Protein AF-B0VVE7-F1 (afdb_monomer)

Foldseek 3Di:
DPPPVVVVVVVVVVVVVVVVVVVVVVVVVVVVVVVVVVCVVVVVVVVVVVVVVVVVVCVVVVVVVVVVVVVVVVVVVVVVVVVVVVVVVVCVVCVVPVVVVVVVVVVVVVVVVVVVVVVVCVVVPPDPVVVVVVVVVCVVQVWDWDFDQDPNDTDTFTFGPDDPDPDPDDRGDDDDDD

Structure (mmCIF, N/CA/C/O backbone):
data_AF-B0VVE7-F1
#
_entry.id   AF-B0VVE7-F1
#
loop_
_atom_site.group_PDB
_atom_site.id
_atom_site.type_symbol
_atom_site.label_atom_id
_atom_site.label_alt_id
_atom_site.label_comp_id
_atom_site.label_asym_id
_atom_site.label_entity_id
_atom_site.label_seq_id
_atom_site.pdbx_PDB_ins_code
_atom_site.Cartn_x
_atom_site.Cartn_y
_atom_site.Cartn_z
_atom_site.occupancy
_atom_site.B_iso_or_equiv
_atom_site.auth_seq_id
_atom_site.auth_comp_id
_atom_site.auth_asym_id
_atom_site.auth_atom_id
_atom_site.pdbx_PDB_model_num
ATOM 1 N N . MET A 1 1 ? 45.607 19.262 -103.781 1.00 48.91 1 MET A N 1
ATOM 2 C CA . MET A 1 1 ? 45.451 18.157 -102.808 1.00 48.91 1 MET A CA 1
ATOM 3 C C . MET A 1 1 ? 45.781 18.654 -101.395 1.00 48.91 1 MET A C 1
ATOM 5 O O . MET A 1 1 ? 46.751 18.202 -100.817 1.00 48.91 1 MET A O 1
ATOM 9 N N . SER A 1 2 ? 45.016 19.613 -100.852 1.00 56.16 2 SER A N 1
ATOM 10 C CA . SER A 1 2 ? 45.284 20.208 -99.519 1.00 56.16 2 SER A CA 1
ATOM 11 C C . SER A 1 2 ? 44.072 20.191 -98.578 1.00 56.16 2 SER A C 1
ATOM 13 O O . SER A 1 2 ? 44.196 20.585 -97.430 1.00 56.16 2 SER A O 1
ATOM 15 N N . ASN A 1 3 ? 42.904 19.755 -99.060 1.00 56.88 3 ASN A N 1
ATOM 16 C CA . ASN A 1 3 ? 41.626 19.885 -98.350 1.00 56.88 3 ASN A CA 1
ATOM 17 C C . ASN A 1 3 ? 41.182 18.583 -97.652 1.00 56.88 3 ASN A C 1
ATOM 19 O O . ASN A 1 3 ? 40.155 18.550 -96.994 1.00 56.88 3 ASN A O 1
ATOM 23 N N . GLN A 1 4 ? 41.924 17.489 -97.853 1.00 58.59 4 GLN A N 1
ATOM 24 C CA . GLN A 1 4 ? 41.571 16.164 -97.334 1.00 58.59 4 GLN A CA 1
ATOM 25 C C . GLN A 1 4 ? 42.260 15.888 -95.988 1.00 58.59 4 GLN A C 1
ATOM 27 O O . GLN A 1 4 ? 41.621 15.366 -95.086 1.00 58.59 4 GLN A O 1
ATOM 32 N N . ASN A 1 5 ? 43.502 16.362 -95.810 1.00 61.88 5 ASN A N 1
ATOM 33 C CA . ASN A 1 5 ? 44.229 16.239 -94.540 1.00 61.88 5 ASN A CA 1
ATOM 34 C C . ASN A 1 5 ? 43.606 17.072 -93.400 1.00 61.88 5 ASN A C 1
ATOM 36 O O . ASN A 1 5 ? 43.562 16.601 -92.274 1.00 61.88 5 ASN A O 1
ATOM 40 N N . ASP A 1 6 ? 43.073 18.268 -93.682 1.00 70.69 6 ASP A N 1
ATOM 41 C CA . ASP A 1 6 ? 42.479 19.147 -92.653 1.00 70.69 6 ASP A CA 1
ATOM 42 C C . ASP A 1 6 ? 41.174 18.571 -92.061 1.00 70.69 6 ASP A C 1
ATOM 44 O O . ASP A 1 6 ? 40.863 18.749 -90.882 1.00 70.69 6 ASP A O 1
ATOM 48 N N . LEU A 1 7 ? 40.425 17.814 -92.873 1.00 71.94 7 LEU A N 1
ATOM 49 C CA . LEU A 1 7 ? 39.200 17.143 -92.440 1.00 71.94 7 LEU A CA 1
ATOM 50 C C . LEU A 1 7 ? 39.499 15.922 -91.555 1.00 71.94 7 LEU A C 1
ATOM 52 O O . LEU A 1 7 ? 38.802 15.703 -90.562 1.00 71.94 7 LEU A O 1
ATOM 56 N N . ASP A 1 8 ? 40.538 15.154 -91.891 1.00 76.19 8 ASP A N 1
ATOM 57 C CA . ASP A 1 8 ? 40.977 14.006 -91.092 1.00 76.19 8 ASP A CA 1
ATOM 58 C C . ASP A 1 8 ? 41.564 14.447 -89.738 1.00 76.19 8 ASP A C 1
ATOM 60 O O . ASP A 1 8 ? 41.277 13.823 -88.712 1.00 76.19 8 ASP A O 1
ATOM 64 N N . ASP A 1 9 ? 42.294 15.566 -89.695 1.00 79.94 9 ASP A N 1
ATOM 65 C CA . ASP A 1 9 ? 42.832 16.129 -88.450 1.00 79.94 9 ASP A CA 1
ATOM 66 C C . ASP A 1 9 ? 41.715 16.630 -87.514 1.00 79.94 9 ASP A C 1
ATOM 68 O O . ASP A 1 9 ? 41.726 16.337 -86.312 1.00 79.94 9 ASP A O 1
ATOM 72 N N . GLN A 1 10 ? 40.688 17.308 -88.047 1.00 78.62 10 GLN A N 1
ATOM 73 C CA . GLN A 1 10 ? 39.508 17.685 -87.254 1.00 78.62 10 GLN A CA 1
ATOM 74 C C . GLN A 1 10 ? 38.743 16.465 -86.732 1.00 78.62 10 GLN A C 1
ATOM 76 O O . GLN A 1 10 ? 38.308 16.456 -85.575 1.00 78.62 10 GLN A O 1
ATOM 81 N N . LEU A 1 11 ? 38.594 15.423 -87.556 1.00 80.06 11 LEU A N 1
ATOM 82 C CA . LEU A 1 11 ? 37.932 14.189 -87.149 1.00 80.06 11 LEU A CA 1
ATOM 83 C C . LEU A 1 11 ? 38.708 13.489 -86.025 1.00 80.06 11 LEU A C 1
ATOM 85 O O . LEU A 1 11 ? 38.090 13.013 -85.073 1.00 80.06 11 LEU A O 1
ATOM 89 N N . TYR A 1 12 ? 40.042 13.473 -86.084 1.00 81.94 12 TYR A N 1
ATOM 90 C CA . TYR A 1 12 ? 40.895 12.865 -85.062 1.00 81.94 12 TYR A CA 1
ATOM 91 C C . TYR A 1 12 ? 40.819 13.603 -83.716 1.00 81.94 12 TYR A C 1
ATOM 93 O O . TYR A 1 12 ? 40.680 12.968 -82.667 1.00 81.94 12 TYR A O 1
ATOM 101 N N . ILE A 1 13 ? 40.832 14.940 -83.732 1.00 81.88 13 ILE A N 1
ATOM 102 C CA . ILE A 1 13 ? 40.682 15.770 -82.524 1.00 81.88 13 ILE A CA 1
ATOM 103 C C . ILE A 1 13 ? 39.290 15.577 -81.899 1.00 81.88 13 ILE A C 1
ATOM 105 O O . ILE A 1 13 ? 39.157 15.439 -80.677 1.00 81.88 13 ILE A O 1
ATOM 109 N N . LEU A 1 14 ? 38.242 15.505 -82.724 1.00 77.94 14 LEU A N 1
ATOM 110 C CA . LEU A 1 14 ? 36.882 15.238 -82.254 1.00 77.94 14 LEU A CA 1
ATOM 111 C C . LEU A 1 14 ? 36.765 13.840 -81.624 1.00 77.94 14 LEU A C 1
ATOM 113 O O . LEU A 1 14 ? 36.144 13.673 -80.577 1.00 77.94 14 LEU A O 1
ATOM 117 N N . LEU A 1 15 ? 37.400 12.828 -82.217 1.00 80.00 15 LEU A N 1
ATOM 118 C CA . LEU A 1 15 ? 37.386 11.463 -81.689 1.00 80.00 15 LEU A CA 1
ATOM 119 C C . LEU A 1 15 ? 38.167 11.345 -80.372 1.00 80.00 15 LEU A C 1
ATOM 121 O O . LEU A 1 15 ? 37.719 10.654 -79.453 1.00 80.00 15 LEU A O 1
ATOM 125 N N . ALA A 1 16 ? 39.298 12.046 -80.259 1.00 80.12 16 ALA A N 1
ATOM 126 C CA . ALA A 1 16 ? 40.096 12.112 -79.038 1.00 80.12 16 ALA A CA 1
ATOM 127 C C . ALA A 1 16 ? 39.324 12.786 -77.895 1.00 80.12 16 ALA A C 1
ATOM 129 O O . ALA A 1 16 ? 39.217 12.210 -76.812 1.00 80.12 16 ALA A O 1
ATOM 130 N N . SER A 1 17 ? 38.700 13.939 -78.156 1.00 75.12 17 SER A N 1
ATOM 131 C CA . SER A 1 17 ? 37.872 14.623 -77.155 1.00 75.12 17 SER A CA 1
ATOM 132 C C . SER A 1 17 ? 36.672 13.772 -76.727 1.00 75.12 17 SER A C 1
ATOM 134 O O . SER A 1 17 ? 36.420 13.628 -75.535 1.00 75.12 17 SER A O 1
ATOM 136 N N . MET A 1 18 ? 35.973 13.105 -77.653 1.00 74.38 18 MET A N 1
ATOM 137 C CA . MET A 1 18 ? 34.875 12.194 -77.295 1.00 74.38 18 MET A CA 1
ATOM 138 C C . MET A 1 18 ? 35.331 11.004 -76.441 1.00 74.38 18 MET A C 1
ATOM 140 O O . MET A 1 18 ? 34.589 10.550 -75.565 1.00 74.38 18 MET A O 1
ATOM 144 N N . LYS A 1 19 ? 36.546 10.494 -76.664 1.00 82.06 19 LYS A N 1
ATOM 145 C CA . LYS A 1 19 ? 37.132 9.442 -75.827 1.00 82.06 19 LYS A CA 1
ATOM 146 C C . LYS A 1 19 ? 37.428 9.953 -74.415 1.00 82.06 19 LYS A C 1
ATOM 148 O O . LYS A 1 19 ? 37.092 9.268 -73.452 1.00 82.06 19 LYS A O 1
ATOM 153 N N . GLU A 1 20 ? 37.973 11.157 -74.302 1.00 77.75 20 GLU A N 1
ATOM 154 C CA . GLU A 1 20 ? 38.254 11.815 -73.024 1.00 77.75 20 GLU A CA 1
ATOM 155 C C . GLU A 1 20 ? 36.963 12.084 -72.231 1.00 77.75 20 GLU A C 1
ATOM 157 O O . GLU A 1 20 ? 36.868 11.731 -71.055 1.00 77.75 20 GLU A O 1
ATOM 162 N N . TYR A 1 21 ? 35.903 12.563 -72.893 1.00 72.25 21 TYR A N 1
ATOM 163 C CA . TYR A 1 21 ? 34.578 12.699 -72.277 1.00 72.25 21 TYR A CA 1
ATOM 164 C C . TYR A 1 21 ? 34.006 11.356 -71.810 1.00 72.25 21 TYR A C 1
ATOM 166 O O . TYR A 1 21 ? 33.409 11.274 -70.737 1.00 72.25 21 TYR A O 1
ATOM 174 N N . ARG A 1 22 ? 34.189 10.278 -72.581 1.00 76.62 22 ARG A N 1
ATOM 175 C CA . ARG A 1 22 ? 33.711 8.942 -72.198 1.00 76.62 22 ARG A CA 1
ATOM 176 C C . ARG A 1 22 ? 34.423 8.410 -70.955 1.00 76.62 22 ARG A C 1
ATOM 178 O O . ARG A 1 22 ? 33.781 7.776 -70.117 1.00 76.62 22 ARG A O 1
ATOM 185 N N . GLU A 1 23 ? 35.725 8.651 -70.841 1.00 84.62 23 GLU A N 1
ATOM 186 C CA . GLU A 1 23 ? 36.518 8.271 -69.670 1.00 84.62 23 GLU A CA 1
ATOM 187 C C . GLU A 1 23 ? 36.128 9.099 -68.438 1.00 84.62 23 GLU A C 1
ATOM 189 O O . GLU A 1 23 ? 35.902 8.517 -67.377 1.00 84.62 23 GLU A O 1
ATOM 194 N N . ALA A 1 24 ? 35.914 10.409 -68.592 1.00 81.81 24 ALA A N 1
ATOM 195 C CA . ALA A 1 24 ? 35.421 11.273 -67.517 1.00 81.81 24 ALA A CA 1
ATOM 196 C C . ALA A 1 24 ? 34.037 10.833 -67.001 1.00 81.81 24 ALA A C 1
ATOM 198 O O . ALA A 1 24 ? 33.838 10.683 -65.797 1.00 81.81 24 ALA A O 1
ATOM 199 N N . ILE A 1 25 ? 33.097 10.518 -67.901 1.00 79.12 25 ILE A N 1
ATOM 200 C CA . ILE A 1 25 ? 31.759 10.019 -67.531 1.00 79.12 25 ILE A CA 1
ATOM 201 C C . ILE A 1 25 ? 31.847 8.672 -66.793 1.00 79.12 25 ILE A C 1
ATOM 203 O O . ILE A 1 25 ? 31.074 8.406 -65.867 1.00 79.12 25 ILE A O 1
ATOM 207 N N . ALA A 1 26 ? 32.773 7.797 -67.197 1.00 84.56 26 ALA A N 1
ATOM 208 C CA . ALA A 1 26 ? 32.978 6.511 -66.537 1.00 84.56 26 ALA A CA 1
ATOM 209 C C . ALA A 1 26 ? 33.561 6.673 -65.124 1.00 84.56 26 ALA A C 1
ATOM 211 O O . ALA A 1 26 ? 33.147 5.953 -64.208 1.00 84.56 26 ALA A O 1
ATOM 212 N N . ASP A 1 27 ? 34.482 7.618 -64.936 1.00 88.62 27 ASP A N 1
ATOM 213 C CA . ASP A 1 27 ? 35.052 7.930 -63.626 1.00 88.62 27 ASP A CA 1
ATOM 214 C C . ASP A 1 27 ? 34.011 8.559 -62.687 1.00 88.62 27 ASP A C 1
ATOM 216 O O . ASP A 1 27 ? 33.818 8.084 -61.562 1.00 88.62 27 ASP A O 1
ATOM 220 N N . ASP A 1 28 ? 33.227 9.522 -63.180 1.00 85.94 28 ASP A N 1
ATOM 221 C CA . ASP A 1 28 ? 32.141 10.140 -62.414 1.00 85.94 28 ASP A CA 1
ATOM 222 C C . ASP A 1 28 ? 31.095 9.112 -61.969 1.00 85.94 28 ASP A C 1
ATOM 224 O O . ASP A 1 28 ? 30.669 9.103 -60.809 1.00 85.94 28 ASP A O 1
ATOM 228 N N . LYS A 1 29 ? 30.729 8.171 -62.849 1.00 84.44 29 LYS A N 1
ATOM 229 C CA . LYS A 1 29 ? 29.831 7.064 -62.496 1.00 84.44 29 LYS A CA 1
ATOM 230 C C . LYS A 1 29 ? 30.394 6.228 -61.343 1.00 84.44 29 LYS A C 1
ATOM 232 O O . LYS A 1 29 ? 29.670 5.903 -60.401 1.00 84.44 29 LYS A O 1
ATOM 237 N N . LYS A 1 30 ? 31.685 5.895 -61.386 1.00 89.81 30 LYS A N 1
ATOM 238 C CA . LYS A 1 30 ? 32.350 5.101 -60.343 1.00 89.81 30 LYS A CA 1
ATOM 239 C C . LYS A 1 30 ? 32.380 5.843 -59.007 1.00 89.81 30 LYS A C 1
ATOM 241 O O . LYS A 1 30 ? 32.121 5.243 -57.960 1.00 89.81 30 LYS A O 1
ATOM 246 N N . ARG A 1 31 ? 32.655 7.149 -59.033 1.00 86.25 31 ARG A N 1
ATOM 247 C CA . ARG A 1 31 ? 32.651 8.008 -57.844 1.00 86.25 31 ARG A CA 1
ATOM 248 C C . ARG A 1 31 ? 31.255 8.113 -57.231 1.00 86.25 31 ARG A C 1
ATOM 250 O O . ARG A 1 31 ? 31.110 8.030 -56.010 1.00 86.25 31 ARG A O 1
ATOM 257 N N . LEU A 1 32 ? 30.228 8.212 -58.071 1.00 80.19 32 LEU A N 1
ATOM 258 C CA . LEU A 1 32 ? 28.836 8.250 -57.641 1.00 80.19 32 LEU A CA 1
ATOM 259 C C . LEU A 1 32 ? 28.404 6.927 -56.983 1.00 80.19 32 LEU A C 1
ATOM 261 O O . LEU A 1 32 ? 27.807 6.939 -55.908 1.00 80.19 32 LEU A O 1
ATOM 265 N N . GLU A 1 33 ? 28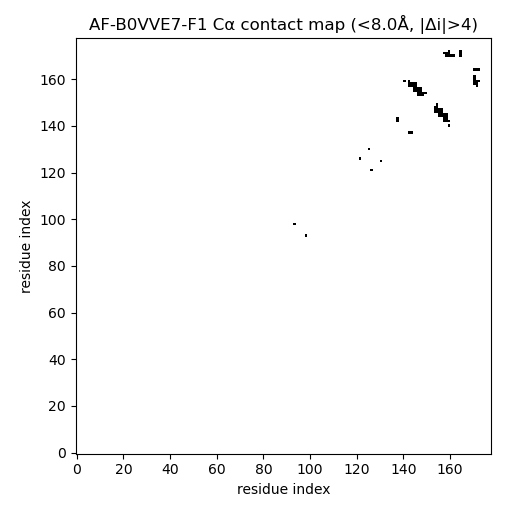.772 5.779 -57.555 1.00 81.94 33 GLU A N 1
ATOM 266 C CA . GLU A 1 33 ? 28.490 4.461 -56.964 1.00 81.94 33 GLU A CA 1
ATOM 267 C C . GLU A 1 33 ? 29.166 4.269 -55.595 1.00 81.94 33 GLU A C 1
ATOM 269 O O . GLU A 1 33 ? 28.560 3.733 -54.662 1.00 81.94 33 GLU A O 1
ATOM 274 N N . GLN A 1 34 ? 30.410 4.728 -55.441 1.00 86.12 34 GLN A N 1
ATOM 275 C CA . GLN A 1 34 ? 31.116 4.693 -54.157 1.00 86.12 34 GLN A CA 1
ATOM 276 C C . GLN A 1 34 ? 30.449 5.590 -53.112 1.00 86.12 34 GLN A C 1
ATOM 278 O O . GLN A 1 34 ? 30.308 5.187 -51.954 1.00 86.12 34 GLN A O 1
ATOM 283 N N . PHE A 1 35 ? 30.010 6.781 -53.522 1.00 80.81 35 PHE A N 1
ATOM 284 C CA . PHE A 1 35 ? 29.288 7.701 -52.654 1.00 80.81 35 PHE A CA 1
ATOM 285 C C . PHE A 1 35 ? 27.975 7.083 -52.161 1.00 80.81 35 PHE A C 1
ATOM 287 O O . PHE A 1 35 ? 27.760 7.019 -50.950 1.00 80.81 35 PHE A O 1
ATOM 294 N N . TYR A 1 36 ? 27.154 6.529 -53.060 1.00 73.25 36 TYR A N 1
ATOM 295 C CA . TYR A 1 36 ? 25.907 5.857 -52.682 1.00 73.25 36 TYR A CA 1
ATOM 296 C C . TYR A 1 36 ? 26.144 4.696 -51.708 1.00 73.25 36 TYR A C 1
ATOM 298 O O . TYR A 1 36 ? 25.484 4.624 -50.673 1.00 73.25 36 TYR A O 1
ATOM 306 N N . ARG A 1 37 ? 27.139 3.834 -51.965 1.00 80.12 37 ARG A N 1
ATOM 307 C CA . ARG A 1 37 ? 27.488 2.729 -51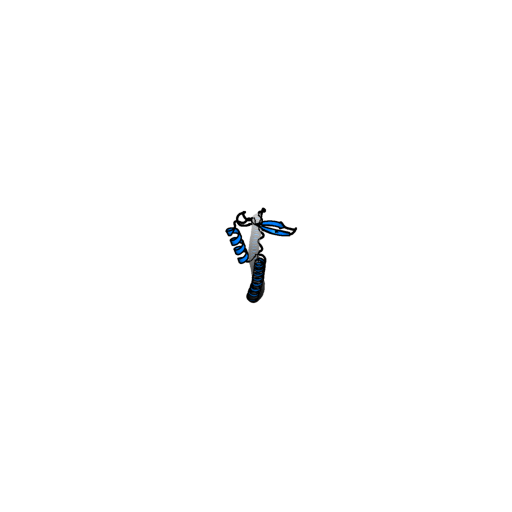.050 1.00 80.12 37 ARG A CA 1
ATOM 308 C C . ARG A 1 37 ? 27.951 3.217 -49.675 1.00 80.12 37 ARG A C 1
ATOM 310 O O . ARG A 1 37 ? 27.663 2.573 -48.667 1.00 80.12 37 ARG A O 1
ATOM 317 N N . SER A 1 38 ? 28.685 4.327 -49.624 1.00 79.25 38 SER A N 1
ATOM 318 C CA . SER A 1 38 ? 29.173 4.919 -48.374 1.00 79.25 38 SER A CA 1
ATOM 319 C C . SER A 1 38 ? 28.034 5.520 -47.550 1.00 79.25 38 SER A C 1
ATOM 321 O O . SER A 1 38 ? 27.937 5.258 -46.349 1.00 79.25 38 SER A O 1
ATOM 323 N N . VAL A 1 39 ? 27.136 6.271 -48.194 1.00 80.69 39 VAL A N 1
ATOM 324 C CA . VAL A 1 39 ? 25.963 6.876 -47.547 1.00 80.69 39 VAL A CA 1
ATOM 325 C C . VAL A 1 39 ? 25.041 5.800 -46.983 1.00 80.69 39 VAL A C 1
ATOM 327 O O . VAL A 1 39 ? 24.658 5.885 -45.818 1.00 80.69 39 VAL A O 1
ATOM 330 N N . ASP A 1 40 ? 24.748 4.757 -47.757 1.00 77.75 40 ASP A N 1
ATOM 331 C CA . ASP A 1 40 ? 23.828 3.694 -47.347 1.00 77.75 40 ASP A CA 1
ATOM 332 C C . ASP A 1 40 ? 24.381 2.894 -46.150 1.00 77.75 40 ASP A C 1
ATOM 334 O O . ASP A 1 40 ? 23.719 2.700 -45.125 1.00 77.75 40 ASP A O 1
ATOM 338 N N . LYS A 1 41 ? 25.674 2.545 -46.201 1.00 81.00 41 LYS A N 1
ATOM 339 C CA . LYS A 1 41 ? 26.362 1.843 -45.109 1.00 81.00 41 LYS A CA 1
ATOM 340 C C . LYS A 1 41 ? 26.465 2.688 -43.839 1.00 81.00 41 LYS A C 1
ATOM 342 O O . LYS A 1 41 ? 26.264 2.162 -42.744 1.00 81.00 41 LYS A O 1
ATOM 347 N N . ASN A 1 42 ? 26.782 3.977 -43.960 1.00 79.31 42 ASN A N 1
ATOM 348 C CA . ASN A 1 42 ? 26.903 4.870 -42.806 1.00 79.31 42 ASN A CA 1
ATOM 349 C C . ASN A 1 42 ? 25.539 5.189 -42.187 1.00 79.31 42 ASN A C 1
ATOM 351 O O . ASN A 1 42 ? 25.416 5.169 -40.964 1.00 79.31 42 ASN A O 1
ATOM 355 N N . SER A 1 43 ? 24.514 5.419 -43.012 1.00 73.50 43 SER A N 1
ATOM 356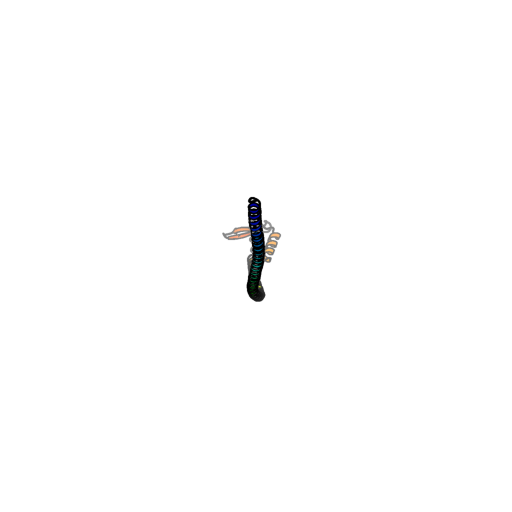 C CA . SER A 1 43 ? 23.141 5.672 -42.563 1.00 73.50 43 SER A CA 1
ATOM 357 C C . S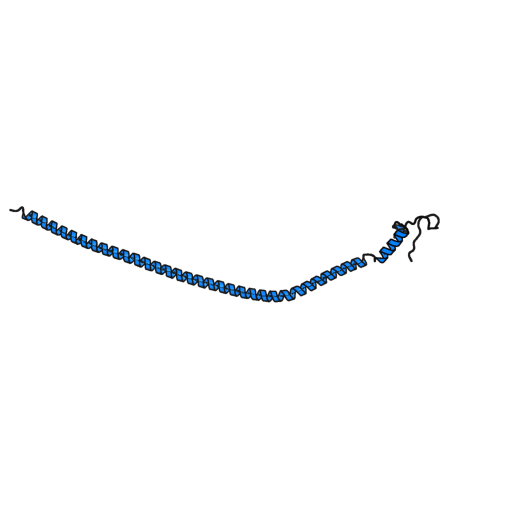ER A 1 43 ? 22.561 4.468 -41.814 1.00 73.50 43 SER A C 1
ATOM 359 O O . SER A 1 43 ? 22.082 4.605 -40.683 1.00 73.50 43 SER A O 1
ATOM 361 N N . SER A 1 44 ? 22.703 3.266 -42.382 1.00 77.06 44 SER A N 1
ATOM 362 C CA . SER A 1 44 ? 22.254 2.020 -41.754 1.00 77.06 44 SER A CA 1
ATOM 363 C C . SER A 1 44 ? 23.019 1.721 -40.459 1.00 77.06 44 SER A C 1
ATOM 365 O O . SER A 1 44 ? 22.414 1.492 -39.410 1.00 77.06 44 SER A O 1
ATOM 367 N N . LYS A 1 45 ? 24.356 1.818 -40.471 1.00 84.31 45 LYS A N 1
ATOM 368 C CA . LYS A 1 45 ? 25.180 1.546 -39.283 1.00 84.31 45 LYS A CA 1
ATOM 369 C C . LYS A 1 45 ? 24.911 2.534 -38.148 1.00 84.31 45 LYS A C 1
ATOM 371 O O . LYS A 1 45 ? 24.771 2.104 -37.004 1.00 84.31 45 LYS A O 1
ATOM 376 N N . ASN A 1 46 ? 24.814 3.832 -38.439 1.00 83.75 46 ASN A N 1
ATOM 377 C CA . ASN A 1 46 ? 24.524 4.834 -37.411 1.00 83.75 46 ASN A CA 1
ATOM 378 C C . ASN A 1 46 ? 23.128 4.646 -36.818 1.00 83.75 46 ASN A C 1
ATOM 380 O O . ASN A 1 46 ? 22.977 4.759 -35.603 1.00 83.75 46 ASN A O 1
ATOM 384 N N . SER A 1 47 ? 22.141 4.303 -37.649 1.00 78.75 47 SER A N 1
ATOM 385 C CA . SER A 1 47 ? 20.783 3.993 -37.193 1.00 78.75 47 SER A CA 1
ATOM 386 C C . SER A 1 47 ? 20.755 2.763 -36.281 1.00 78.75 47 SER A C 1
ATOM 388 O O . SER A 1 47 ? 20.184 2.810 -35.197 1.00 78.75 47 SER A O 1
ATOM 390 N N . ILE A 1 48 ? 21.432 1.672 -36.649 1.00 86.31 48 ILE A N 1
ATOM 391 C CA . ILE A 1 48 ? 21.489 0.453 -35.822 1.00 86.31 48 ILE A CA 1
ATOM 392 C C . ILE A 1 48 ? 22.196 0.720 -34.484 1.00 86.31 48 ILE A C 1
ATOM 394 O O . ILE A 1 48 ? 21.753 0.252 -33.434 1.00 86.31 48 ILE A O 1
ATOM 398 N N . VAL A 1 49 ? 23.286 1.493 -34.494 1.00 91.31 49 VAL A N 1
ATOM 399 C CA . VAL A 1 49 ? 24.026 1.845 -33.272 1.00 91.31 49 VAL A CA 1
ATOM 400 C C . VAL A 1 49 ? 23.189 2.738 -32.350 1.00 91.31 49 VAL A C 1
ATOM 402 O O . VAL A 1 49 ? 23.187 2.516 -31.137 1.00 91.31 49 VAL A O 1
ATOM 405 N N . SER A 1 50 ? 22.464 3.723 -32.890 1.00 83.25 50 SER A N 1
ATOM 406 C CA . SER A 1 50 ? 21.603 4.604 -32.091 1.00 83.25 50 SER A CA 1
ATOM 407 C C . SER A 1 50 ? 20.397 3.857 -31.511 1.00 83.25 50 SER A C 1
ATOM 409 O O . SER A 1 50 ? 20.102 4.026 -30.326 1.00 83.25 50 SER A O 1
ATOM 411 N N . LEU A 1 51 ? 19.778 2.962 -32.287 1.00 88.94 51 LEU A N 1
ATOM 412 C CA . LEU A 1 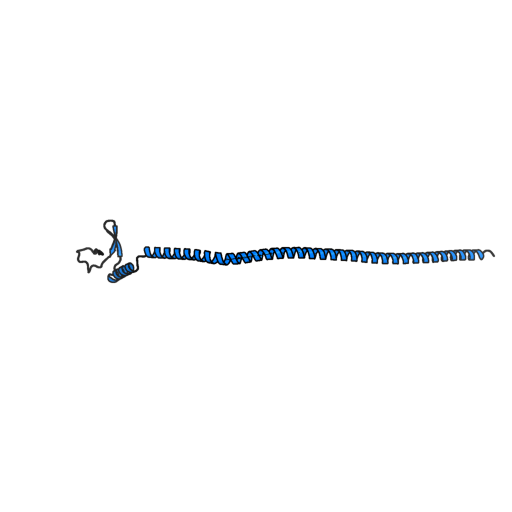51 ? 18.712 2.060 -31.838 1.00 88.94 51 LEU A CA 1
ATOM 413 C C . LEU A 1 51 ? 19.183 1.149 -30.697 1.00 88.94 51 LEU A C 1
ATOM 415 O O . LEU A 1 51 ? 18.528 1.084 -29.660 1.00 88.94 51 LEU A O 1
ATOM 419 N N . ASN A 1 52 ? 20.346 0.505 -30.835 1.00 88.88 52 ASN A N 1
ATOM 420 C CA . ASN A 1 52 ? 20.897 -0.351 -29.778 1.00 88.88 52 ASN A CA 1
ATOM 421 C C . ASN A 1 52 ? 21.244 0.435 -28.510 1.00 88.88 52 ASN A C 1
ATOM 423 O O . ASN A 1 52 ? 20.965 -0.022 -27.403 1.00 88.88 52 ASN A O 1
ATOM 427 N N . ARG A 1 53 ? 21.817 1.637 -28.644 1.00 88.38 53 ARG A N 1
ATOM 428 C CA . ARG A 1 53 ? 22.100 2.498 -27.487 1.00 88.38 53 ARG A CA 1
ATOM 429 C C . ARG A 1 53 ? 20.809 2.921 -26.780 1.00 88.38 53 ARG A C 1
ATOM 431 O O . ARG A 1 53 ? 20.771 2.917 -25.553 1.00 88.38 53 ARG A O 1
ATOM 438 N N . SER A 1 54 ? 19.764 3.259 -27.536 1.00 88.56 54 SER A N 1
ATOM 439 C CA . SER A 1 54 ? 18.451 3.601 -26.983 1.00 88.56 54 SER A CA 1
ATOM 440 C C . SER A 1 54 ? 17.817 2.407 -26.268 1.00 88.56 54 SER A C 1
ATOM 442 O O . SER A 1 54 ? 17.423 2.546 -25.113 1.00 88.56 54 SER A O 1
ATOM 444 N N . LYS A 1 55 ? 17.815 1.224 -26.894 1.00 92.25 55 LYS A N 1
ATOM 445 C CA . LYS A 1 55 ? 17.309 -0.018 -26.299 1.00 92.25 55 LYS A CA 1
ATOM 446 C C . LYS A 1 55 ? 17.986 -0.324 -24.963 1.00 92.25 55 LYS A C 1
ATOM 448 O O . LYS A 1 55 ? 17.307 -0.450 -23.953 1.00 92.25 55 LYS A O 1
ATOM 453 N N . ASN A 1 56 ? 19.318 -0.330 -24.933 1.00 89.12 56 ASN A N 1
ATOM 454 C CA . ASN A 1 56 ? 20.066 -0.633 -23.713 1.00 89.12 56 ASN A CA 1
ATOM 455 C C . ASN A 1 56 ? 19.818 0.405 -22.605 1.00 89.12 56 ASN A C 1
ATOM 457 O O . ASN A 1 56 ? 19.761 0.055 -21.429 1.00 89.12 56 ASN A O 1
ATOM 461 N N . ALA A 1 57 ? 19.659 1.683 -22.964 1.00 90.88 57 ALA A N 1
ATOM 462 C CA . ALA A 1 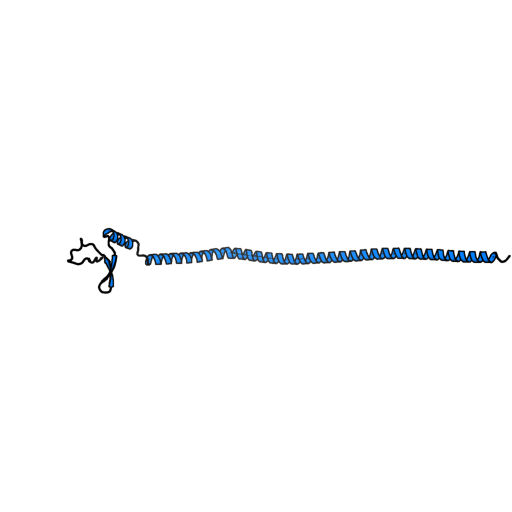57 ? 19.338 2.733 -22.000 1.00 90.88 57 ALA A CA 1
ATOM 463 C C . ALA A 1 57 ? 17.922 2.581 -21.419 1.00 90.88 57 ALA A C 1
ATOM 465 O O . ALA A 1 57 ? 17.713 2.871 -20.241 1.00 90.88 57 ALA A O 1
ATOM 466 N N . ILE A 1 58 ? 16.960 2.131 -22.229 1.00 91.19 58 ILE A N 1
ATOM 467 C CA . ILE A 1 58 ? 15.590 1.851 -21.786 1.00 91.19 58 ILE A CA 1
ATOM 468 C C . ILE A 1 58 ? 15.577 0.623 -20.873 1.00 91.19 58 ILE A C 1
ATOM 470 O O . ILE A 1 58 ? 15.020 0.709 -19.782 1.00 91.19 58 ILE A O 1
ATOM 474 N N . ASP A 1 59 ? 16.245 -0.467 -21.259 1.00 92.31 59 ASP A N 1
ATOM 475 C CA . ASP A 1 59 ? 16.320 -1.697 -20.461 1.00 92.31 59 ASP A CA 1
ATOM 476 C C . ASP A 1 59 ? 16.950 -1.437 -19.082 1.00 92.31 59 ASP A C 1
ATOM 478 O O . ASP A 1 59 ? 16.403 -1.850 -18.057 1.00 92.31 59 ASP A O 1
ATOM 482 N N . ALA A 1 60 ? 18.049 -0.673 -19.033 1.00 88.31 60 ALA A N 1
ATOM 483 C CA . ALA A 1 60 ? 18.695 -0.291 -17.776 1.00 88.31 60 ALA A CA 1
ATOM 484 C C . ALA A 1 60 ? 17.766 0.551 -16.884 1.00 88.31 60 ALA A C 1
ATOM 486 O O . ALA A 1 60 ? 17.581 0.241 -15.708 1.00 88.31 60 ALA A O 1
ATOM 487 N N . ARG A 1 61 ? 17.119 1.582 -17.448 1.00 91.25 61 ARG A N 1
ATOM 488 C CA . ARG A 1 61 ? 16.188 2.437 -16.691 1.00 91.25 61 ARG A CA 1
ATOM 489 C C . ARG A 1 61 ? 14.969 1.673 -16.192 1.00 91.25 61 ARG A C 1
ATOM 491 O O . ARG A 1 61 ? 14.498 1.940 -15.089 1.00 91.25 61 ARG A O 1
ATOM 498 N N . PHE A 1 62 ? 14.450 0.750 -16.995 1.00 91.94 62 PHE A N 1
ATOM 499 C CA . PHE A 1 62 ? 13.294 -0.054 -16.629 1.00 91.94 62 PHE A CA 1
ATOM 500 C C . PHE A 1 62 ? 13.635 -1.028 -15.495 1.00 91.94 62 PHE A C 1
ATOM 502 O O . PHE A 1 62 ? 12.911 -1.080 -14.503 1.00 91.94 62 PHE A O 1
ATOM 509 N N . SER A 1 63 ? 14.772 -1.726 -15.594 1.00 91.25 63 SER A N 1
ATOM 510 C CA . SER A 1 63 ? 15.279 -2.618 -14.542 1.00 91.25 63 SER A CA 1
ATOM 511 C C . SER A 1 63 ? 15.513 -1.881 -13.219 1.00 91.25 63 SER A C 1
ATOM 513 O O . SER A 1 63 ? 15.028 -2.316 -12.174 1.00 91.25 63 SER A O 1
ATOM 515 N N . ASP A 1 64 ? 16.195 -0.733 -13.253 1.00 92.62 64 ASP A N 1
ATOM 516 C CA . ASP A 1 64 ? 16.462 0.069 -12.053 1.00 92.62 64 ASP A CA 1
ATOM 517 C C . ASP A 1 64 ? 15.170 0.597 -11.421 1.00 92.62 64 ASP A C 1
ATOM 519 O O . ASP A 1 64 ? 15.003 0.566 -10.198 1.00 92.62 64 ASP A O 1
ATOM 523 N N . SER A 1 65 ? 14.225 1.058 -12.246 1.00 90.25 65 SER A N 1
ATOM 524 C CA . SER A 1 65 ? 12.939 1.558 -11.764 1.00 90.25 65 SER A CA 1
ATOM 525 C C . SER A 1 65 ? 12.109 0.449 -11.119 1.00 90.25 65 SER A C 1
ATOM 527 O O . SER A 1 65 ? 11.537 0.677 -10.051 1.00 90.25 65 SER A O 1
ATOM 529 N N . LEU A 1 66 ? 12.085 -0.748 -11.716 1.00 91.88 66 LEU A N 1
ATOM 530 C CA . LEU A 1 66 ? 11.381 -1.907 -11.171 1.00 91.88 66 LEU A CA 1
ATOM 531 C C . LEU A 1 66 ? 12.012 -2.384 -9.856 1.00 91.88 66 LEU A C 1
ATOM 533 O O . LEU A 1 66 ? 11.290 -2.619 -8.890 1.00 91.88 66 LEU A O 1
ATOM 537 N N . SER A 1 67 ? 13.344 -2.459 -9.787 1.00 92.75 67 SER A N 1
ATOM 538 C CA . SER A 1 67 ? 14.081 -2.834 -8.573 1.00 92.75 67 SER A CA 1
ATOM 539 C C . SER A 1 67 ? 13.824 -1.854 -7.420 1.00 92.75 67 SER A C 1
ATOM 541 O O . SER A 1 67 ? 13.474 -2.257 -6.310 1.00 92.75 67 SER A O 1
ATOM 543 N N . ASN A 1 68 ? 13.892 -0.547 -7.689 1.00 92.38 68 ASN A N 1
ATOM 544 C CA . ASN A 1 68 ? 13.639 0.486 -6.683 1.00 92.38 68 ASN A CA 1
ATOM 545 C C . ASN A 1 68 ? 12.168 0.498 -6.221 1.00 92.38 68 ASN A C 1
ATOM 547 O O . ASN A 1 68 ? 11.885 0.640 -5.031 1.00 92.38 68 ASN A O 1
ATOM 551 N N . ALA A 1 69 ? 11.218 0.308 -7.143 1.00 88.31 69 ALA A N 1
ATOM 552 C CA . ALA A 1 69 ? 9.804 0.171 -6.797 1.00 88.31 69 ALA A CA 1
ATOM 553 C C . ALA A 1 69 ? 9.553 -1.072 -5.928 1.00 88.31 69 ALA A C 1
ATOM 555 O O . ALA A 1 69 ? 8.838 -0.983 -4.930 1.00 88.31 69 ALA A O 1
ATOM 556 N N . HIS A 1 70 ? 10.185 -2.202 -6.255 1.00 89.38 70 HIS A N 1
ATOM 557 C CA . HIS A 1 70 ? 10.094 -3.427 -5.465 1.00 89.38 70 HIS A CA 1
ATOM 558 C C . HIS A 1 70 ? 10.662 -3.236 -4.053 1.00 89.38 70 HIS A C 1
ATOM 560 O O . HIS A 1 70 ? 9.987 -3.561 -3.081 1.00 89.38 70 HIS A O 1
ATOM 566 N N . ALA A 1 71 ? 11.834 -2.608 -3.919 1.00 90.62 71 ALA A N 1
ATOM 567 C CA . ALA A 1 71 ? 12.438 -2.310 -2.620 1.00 90.62 71 ALA A CA 1
ATOM 568 C C . ALA A 1 71 ? 11.544 -1.411 -1.743 1.00 90.62 71 ALA A C 1
ATOM 570 O O . ALA A 1 71 ? 11.393 -1.651 -0.544 1.00 90.62 71 ALA A O 1
ATOM 571 N N . ARG A 1 72 ? 10.893 -0.400 -2.338 1.00 88.00 72 ARG A N 1
ATOM 572 C CA . ARG A 1 72 ? 9.937 0.474 -1.633 1.00 88.00 72 ARG A CA 1
ATOM 573 C C . ARG A 1 72 ? 8.676 -0.270 -1.198 1.00 88.00 72 ARG A C 1
ATOM 575 O O . ARG A 1 72 ? 8.174 -0.032 -0.096 1.00 88.00 72 ARG A O 1
ATOM 582 N N . LEU A 1 73 ? 8.164 -1.159 -2.048 1.00 84.50 73 LEU A N 1
ATOM 583 C CA . LEU A 1 73 ? 7.014 -2.004 -1.728 1.00 84.50 73 LEU A CA 1
ATOM 584 C C . LEU A 1 73 ? 7.351 -2.987 -0.604 1.00 84.50 73 LEU A C 1
ATOM 586 O O . LEU A 1 73 ? 6.569 -3.119 0.331 1.00 84.50 73 LEU A O 1
ATOM 590 N N . GLU A 1 74 ? 8.527 -3.612 -0.638 1.00 88.50 74 GLU A N 1
ATOM 591 C CA . GLU A 1 74 ? 8.983 -4.541 0.397 1.00 88.50 74 GLU A CA 1
ATOM 592 C C . GLU A 1 74 ? 9.180 -3.842 1.752 1.00 88.50 74 GLU A C 1
ATOM 594 O O . GLU A 1 74 ? 8.739 -4.350 2.782 1.00 88.50 74 GLU A O 1
ATOM 599 N N . GLN A 1 75 ? 9.779 -2.644 1.769 1.00 87.75 75 GLN A N 1
ATOM 600 C CA . GLN A 1 75 ? 9.892 -1.831 2.987 1.00 87.75 75 GLN A CA 1
ATOM 601 C C . GLN A 1 75 ? 8.520 -1.472 3.563 1.00 87.75 75 GLN A C 1
ATOM 603 O O . GLN A 1 75 ? 8.309 -1.565 4.773 1.00 87.75 75 GLN A O 1
ATOM 608 N N . SER A 1 76 ? 7.581 -1.099 2.694 1.00 80.31 76 SER A N 1
ATOM 609 C CA . SER A 1 76 ? 6.212 -0.781 3.098 1.00 80.31 76 SER A CA 1
ATOM 610 C C . SER A 1 76 ? 5.509 -2.022 3.655 1.00 80.31 76 SER A C 1
ATOM 612 O O . SER A 1 76 ? 4.942 -1.959 4.739 1.00 80.31 76 SER A O 1
ATOM 614 N N . ALA A 1 77 ? 5.616 -3.176 2.993 1.00 78.19 77 ALA A N 1
ATOM 615 C CA . ALA A 1 77 ? 5.038 -4.433 3.464 1.00 78.19 77 ALA A CA 1
ATOM 616 C C . ALA A 1 77 ? 5.591 -4.855 4.836 1.00 78.19 77 ALA A C 1
ATOM 618 O O . ALA A 1 77 ? 4.811 -5.234 5.705 1.00 78.19 77 ALA A O 1
ATOM 619 N N . LYS A 1 78 ? 6.905 -4.715 5.072 1.00 84.50 78 LYS A N 1
ATOM 620 C CA . LYS A 1 78 ? 7.529 -4.987 6.382 1.00 84.50 78 LYS A CA 1
ATOM 621 C C . LYS A 1 78 ? 6.991 -4.070 7.483 1.00 84.50 78 LYS A C 1
ATOM 623 O O . LYS A 1 78 ? 6.680 -4.545 8.571 1.00 84.50 78 LYS A O 1
ATOM 628 N N . LEU A 1 79 ? 6.833 -2.775 7.197 1.00 81.81 79 LEU A N 1
ATOM 629 C CA . LEU A 1 79 ? 6.234 -1.821 8.136 1.00 81.81 79 LEU A CA 1
ATOM 630 C C . LEU A 1 79 ? 4.767 -2.161 8.430 1.00 81.81 79 LEU A C 1
ATOM 632 O O . LEU A 1 79 ? 4.348 -2.105 9.584 1.00 81.81 79 LEU A O 1
ATOM 636 N N . LEU A 1 80 ? 3.979 -2.527 7.413 1.00 78.44 80 LEU A N 1
ATOM 637 C CA . LEU A 1 80 ? 2.590 -2.943 7.611 1.00 78.44 80 LEU A CA 1
ATOM 638 C C . LEU A 1 80 ? 2.488 -4.251 8.413 1.00 78.44 80 LEU A C 1
ATOM 640 O O . LEU A 1 80 ? 1.621 -4.351 9.280 1.00 78.44 80 LEU A O 1
ATOM 644 N N . ASP A 1 81 ? 3.366 -5.226 8.181 1.00 80.94 81 ASP A N 1
ATOM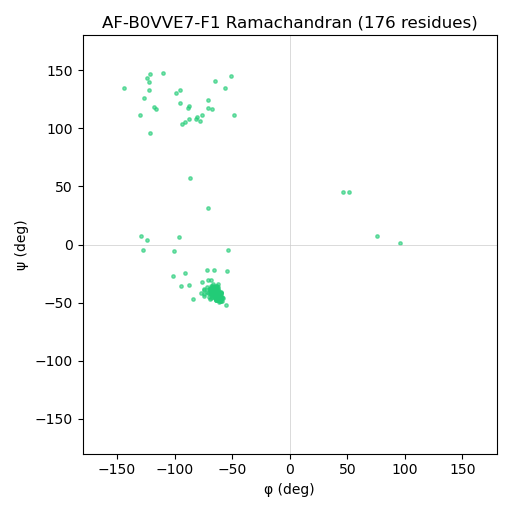 645 C CA . ASP A 1 81 ? 3.410 -6.483 8.943 1.00 80.94 81 ASP A CA 1
ATOM 646 C C . ASP A 1 81 ? 3.760 -6.238 10.421 1.00 80.94 81 ASP A C 1
ATOM 648 O O . ASP A 1 81 ? 3.075 -6.711 11.329 1.00 80.94 81 ASP A O 1
ATOM 652 N N . GLU A 1 82 ? 4.750 -5.384 10.692 1.00 82.25 82 GLU A N 1
ATOM 653 C CA . GLU A 1 82 ? 5.103 -4.992 12.058 1.00 82.25 82 GLU A CA 1
ATOM 654 C C . GLU A 1 82 ? 3.930 -4.291 12.763 1.00 82.25 82 GLU A C 1
ATOM 656 O O . GLU A 1 82 ? 3.573 -4.634 13.895 1.00 82.25 82 GLU A O 1
ATOM 661 N N . LYS A 1 83 ? 3.274 -3.338 12.086 1.00 72.88 83 LYS A N 1
ATOM 662 C CA . LYS A 1 83 ? 2.121 -2.618 12.644 1.00 72.88 83 LYS A CA 1
ATOM 663 C C . LYS A 1 83 ? 0.926 -3.539 12.860 1.00 72.88 83 LYS A C 1
ATOM 665 O O . LYS A 1 83 ? 0.299 -3.447 13.909 1.00 72.88 83 LYS A O 1
ATOM 670 N N . THR A 1 84 ? 0.616 -4.434 11.927 1.00 73.19 84 THR A N 1
ATOM 671 C CA . THR A 1 84 ? -0.496 -5.388 12.071 1.00 73.19 84 THR A CA 1
ATOM 672 C C . THR A 1 84 ? -0.229 -6.409 13.170 1.00 73.19 84 THR A C 1
ATOM 674 O O . THR A 1 84 ? -1.137 -6.695 13.945 1.00 73.19 84 THR A O 1
ATOM 677 N N . LYS A 1 85 ? 1.011 -6.885 13.338 1.00 76.50 85 LYS A N 1
ATOM 678 C CA . LYS A 1 85 ? 1.404 -7.747 14.462 1.00 76.50 85 LYS A CA 1
ATOM 679 C C . LYS A 1 85 ? 1.251 -7.038 15.806 1.00 76.50 85 LYS A C 1
ATOM 681 O O . LYS A 1 85 ? 0.690 -7.618 16.734 1.00 76.50 85 LYS A O 1
ATOM 686 N N . ILE A 1 86 ? 1.696 -5.783 15.908 1.00 73.75 86 ILE A N 1
ATOM 687 C CA . ILE A 1 86 ? 1.526 -4.967 17.119 1.00 73.75 86 ILE A CA 1
ATOM 688 C C . ILE A 1 86 ? 0.043 -4.696 17.376 1.00 73.75 86 ILE A C 1
ATOM 690 O O . ILE A 1 86 ? -0.403 -4.873 18.507 1.00 73.75 86 ILE A O 1
ATOM 694 N N . LEU A 1 87 ? -0.742 -4.320 16.360 1.00 71.88 87 LEU A N 1
ATOM 695 C CA . LEU A 1 87 ? -2.184 -4.111 16.504 1.00 71.88 87 LEU A CA 1
ATOM 696 C C . LEU A 1 87 ? -2.891 -5.391 16.937 1.00 71.88 87 LEU A C 1
ATOM 698 O O . LEU A 1 87 ? -3.684 -5.332 17.861 1.00 71.88 87 LEU A O 1
ATOM 702 N N . ASN A 1 88 ? -2.588 -6.538 16.336 1.00 71.38 88 ASN A N 1
ATOM 703 C CA . ASN A 1 88 ? -3.201 -7.815 16.696 1.00 71.38 88 ASN A CA 1
ATOM 704 C C . ASN A 1 88 ? -2.813 -8.232 18.126 1.00 71.38 88 ASN A C 1
ATOM 706 O O . ASN A 1 88 ? -3.661 -8.602 18.935 1.00 71.38 88 ASN A O 1
ATOM 710 N N . GLN A 1 89 ? -1.542 -8.071 18.498 1.00 73.19 89 GLN A N 1
ATOM 711 C CA . GLN A 1 89 ? -1.077 -8.320 19.862 1.00 73.19 89 GLN A CA 1
ATOM 712 C C . GLN A 1 89 ? -1.713 -7.361 20.882 1.00 73.19 89 GLN A C 1
ATOM 714 O O . GLN A 1 89 ? -2.001 -7.766 22.009 1.00 73.19 89 GLN A O 1
ATOM 719 N N . THR A 1 90 ? -1.942 -6.102 20.503 1.00 60.97 90 THR A N 1
ATOM 720 C CA . THR A 1 90 ? -2.556 -5.083 21.367 1.00 60.97 90 THR A CA 1
ATOM 721 C C . THR A 1 90 ? -4.065 -5.283 21.461 1.00 60.97 90 THR A C 1
ATOM 723 O O . THR A 1 90 ? -4.595 -5.243 22.563 1.00 60.97 90 THR A O 1
ATOM 726 N N . ALA A 1 91 ? -4.741 -5.595 20.355 1.00 61.81 91 ALA A N 1
ATOM 727 C CA . ALA A 1 91 ? -6.162 -5.921 20.296 1.00 61.81 91 ALA A CA 1
ATOM 728 C C . ALA A 1 91 ? -6.471 -7.162 21.137 1.00 61.81 91 ALA A C 1
ATOM 730 O O . ALA A 1 91 ? -7.311 -7.095 22.022 1.00 61.81 91 ALA A O 1
ATOM 731 N N . ASN A 1 92 ? -5.709 -8.249 20.985 1.00 61.78 92 ASN A N 1
ATOM 732 C CA . ASN A 1 92 ? -5.918 -9.476 21.762 1.00 61.78 92 ASN A CA 1
ATOM 733 C C . ASN A 1 92 ? -5.641 -9.294 23.276 1.00 61.78 92 ASN A C 1
ATOM 735 O O . ASN A 1 92 ? -6.134 -10.056 24.107 1.00 61.78 92 ASN A O 1
ATOM 739 N N . ARG A 1 93 ? -4.857 -8.272 23.662 1.00 59.06 93 ARG A N 1
ATOM 740 C CA . ARG A 1 93 ? -4.644 -7.885 25.070 1.00 59.06 93 ARG A CA 1
ATOM 741 C C . ARG A 1 93 ? -5.686 -6.895 25.598 1.00 59.06 93 ARG A C 1
ATOM 743 O O . ARG A 1 93 ? -6.022 -6.969 26.779 1.00 59.06 93 ARG A O 1
ATOM 750 N N . LEU A 1 94 ? -6.172 -5.974 24.767 1.00 55.94 94 LEU A N 1
ATOM 751 C CA . LEU A 1 94 ? -7.194 -4.994 25.139 1.00 55.94 94 LEU A CA 1
ATOM 752 C C . LEU A 1 94 ? -8.575 -5.648 25.242 1.00 55.94 94 LEU A C 1
ATOM 754 O O . LEU A 1 94 ? -9.258 -5.437 26.238 1.00 55.94 94 LEU A O 1
ATOM 758 N N . ASP A 1 95 ? -8.941 -6.491 24.279 1.00 58.19 95 ASP A N 1
ATOM 759 C CA . ASP A 1 95 ? -10.271 -7.099 24.171 1.00 58.19 95 ASP A CA 1
ATOM 760 C C . ASP A 1 95 ? -10.631 -7.917 25.425 1.00 58.19 95 ASP A C 1
ATOM 762 O O . ASP A 1 95 ? -11.658 -7.700 26.059 1.00 58.19 95 ASP A O 1
ATOM 766 N N . ARG A 1 96 ? -9.710 -8.753 25.924 1.00 57.88 96 ARG A N 1
ATOM 767 C CA . ARG A 1 96 ? -9.971 -9.571 27.125 1.00 57.88 96 ARG A CA 1
ATOM 768 C C . ARG A 1 96 ? -10.028 -8.798 28.444 1.00 57.88 96 ARG A C 1
ATOM 770 O O . ARG A 1 96 ? -10.676 -9.261 29.380 1.00 57.88 96 ARG A O 1
ATOM 777 N N . ASN A 1 97 ? -9.296 -7.691 28.574 1.00 58.75 97 ASN A N 1
ATOM 778 C CA . ASN A 1 97 ? -9.136 -7.011 29.867 1.00 58.75 97 ASN A CA 1
ATOM 779 C C . ASN A 1 97 ? -10.032 -5.774 30.011 1.00 58.75 97 ASN A C 1
ATOM 781 O O . ASN A 1 97 ? -10.392 -5.418 31.133 1.00 58.75 97 ASN A O 1
ATOM 785 N N . PHE A 1 98 ? -10.391 -5.123 28.902 1.00 59.19 98 PHE A N 1
ATOM 786 C CA . PHE A 1 98 ? -11.294 -3.978 28.917 1.00 59.19 98 PHE A CA 1
ATOM 787 C C . PHE A 1 98 ? -12.752 -4.450 28.923 1.00 59.19 98 PHE A C 1
ATOM 789 O O . PHE A 1 98 ? -13.499 -4.022 29.798 1.00 59.19 98 PHE A O 1
ATOM 796 N N . ASP A 1 99 ? -13.145 -5.403 28.077 1.00 63.41 99 ASP A N 1
ATOM 797 C CA . ASP A 1 99 ? -14.564 -5.752 27.943 1.00 63.41 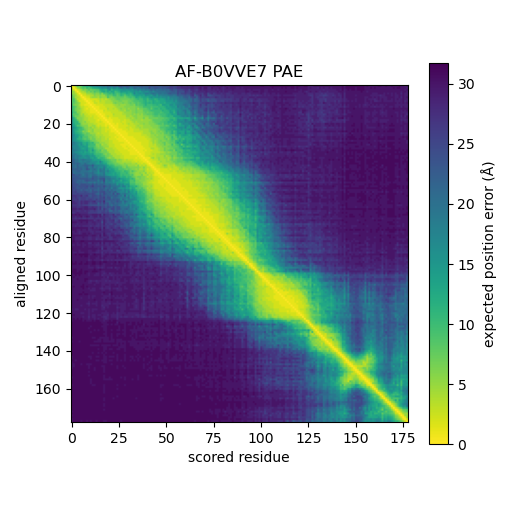99 ASP A CA 1
ATOM 798 C C . ASP A 1 99 ? -15.158 -6.261 29.274 1.00 63.41 99 ASP A C 1
ATOM 800 O O . ASP A 1 99 ? -16.094 -5.677 29.812 1.00 63.41 99 ASP A O 1
ATOM 804 N N . ASN A 1 100 ? -14.494 -7.200 29.956 1.00 62.94 100 ASN A N 1
ATOM 805 C CA . ASN A 1 100 ? -14.973 -7.689 31.257 1.00 62.94 100 ASN A CA 1
ATOM 806 C C . ASN A 1 100 ? -14.955 -6.627 32.374 1.00 62.94 100 ASN A C 1
ATOM 808 O O . ASN A 1 100 ? -15.840 -6.625 33.228 1.00 62.94 100 ASN A O 1
ATOM 812 N N . ARG A 1 101 ? -13.964 -5.723 32.410 1.00 70.88 101 ARG A N 1
ATOM 813 C CA . ARG A 1 101 ? -13.875 -4.710 33.479 1.00 70.88 101 ARG A CA 1
ATOM 814 C C . ARG A 1 101 ? -14.903 -3.600 33.297 1.00 70.88 101 ARG A C 1
ATOM 816 O O . ARG A 1 101 ? -15.521 -3.204 34.281 1.00 70.88 101 ARG A O 1
ATOM 823 N N . PHE A 1 102 ? -15.107 -3.115 32.074 1.00 71.25 102 PHE A N 1
ATOM 824 C CA . PHE A 1 102 ? -16.083 -2.059 31.802 1.00 71.25 102 PHE A CA 1
ATOM 825 C C . PHE A 1 102 ? -17.517 -2.589 31.859 1.00 71.25 102 PHE A C 1
ATOM 827 O O . PHE A 1 102 ? -18.376 -1.918 32.425 1.00 71.25 102 PHE A O 1
ATOM 834 N N . LEU A 1 103 ? -17.768 -3.809 31.378 1.00 73.81 103 LEU A N 1
ATOM 835 C CA . LEU A 1 103 ? -19.099 -4.419 31.384 1.00 73.81 103 LEU A CA 1
ATOM 836 C C . LEU A 1 103 ? -19.571 -4.719 32.818 1.00 73.81 103 LEU A C 1
ATOM 838 O O . LEU A 1 103 ? -20.696 -4.372 33.180 1.00 73.81 103 LEU A O 1
ATOM 842 N N . ILE A 1 104 ? -18.691 -5.233 33.690 1.00 74.94 104 ILE A N 1
ATOM 843 C CA . ILE A 1 104 ? -19.010 -5.417 35.118 1.00 74.94 104 ILE A CA 1
ATOM 844 C C . ILE A 1 104 ? -19.250 -4.066 35.808 1.00 74.94 104 ILE A C 1
ATOM 846 O O . ILE A 1 104 ? -20.223 -3.927 36.550 1.00 74.94 104 ILE A O 1
ATOM 850 N N . LEU A 1 105 ? -18.410 -3.061 35.548 1.00 79.31 105 LEU A N 1
ATOM 851 C CA . LEU A 1 105 ? -18.475 -1.762 36.222 1.00 79.31 105 LEU A CA 1
ATOM 852 C C . LEU A 1 105 ? -19.704 -0.937 35.801 1.00 79.31 105 LEU A C 1
ATOM 854 O O . LEU A 1 105 ? -20.350 -0.332 36.650 1.00 79.31 105 LEU A O 1
ATOM 858 N N . TYR A 1 106 ? -20.094 -0.972 34.524 1.00 80.94 106 TYR A N 1
ATOM 859 C CA . TYR A 1 106 ? -21.351 -0.364 34.073 1.00 80.94 106 TYR A CA 1
ATOM 860 C C . TYR A 1 106 ? -22.579 -1.121 34.586 1.00 80.94 106 TYR A C 1
ATOM 862 O O . TYR A 1 106 ? -23.557 -0.487 34.990 1.00 80.94 106 TYR A O 1
ATOM 870 N N . SER A 1 107 ? -22.534 -2.460 34.620 1.00 79.81 107 SER A N 1
ATOM 871 C CA . SER A 1 107 ? -23.659 -3.254 35.128 1.00 79.81 107 SER A CA 1
ATOM 872 C C . SER A 1 107 ? -23.934 -2.975 36.609 1.00 79.81 107 SER A C 1
ATOM 874 O O . SER A 1 107 ? -25.089 -2.797 36.992 1.00 79.81 107 SER A O 1
ATOM 876 N N . SER A 1 108 ? -22.892 -2.848 37.439 1.00 83.75 108 SER A N 1
ATOM 877 C CA . SER A 1 108 ? -23.048 -2.626 38.880 1.00 83.75 108 SER A CA 1
ATOM 878 C C . SER A 1 108 ? -23.631 -1.248 39.197 1.00 83.75 108 SER A C 1
ATOM 880 O O . SER A 1 108 ? -24.494 -1.134 40.068 1.00 83.75 108 SER A O 1
ATOM 882 N N . ILE A 1 109 ? -23.231 -0.217 38.447 1.00 90.50 109 ILE A N 1
ATOM 883 C CA . ILE A 1 109 ? -23.779 1.140 38.572 1.00 90.50 109 ILE A CA 1
ATOM 884 C C . ILE A 1 109 ? -25.260 1.160 38.179 1.00 90.50 109 ILE A C 1
ATOM 886 O O . ILE A 1 109 ? -26.081 1.729 38.900 1.00 90.50 109 ILE A O 1
ATOM 890 N N . PHE A 1 110 ? -25.618 0.516 37.063 1.00 91.19 110 PHE A N 1
ATOM 891 C CA . PHE A 1 110 ? -27.002 0.462 36.593 1.00 91.19 110 PHE A CA 1
ATOM 892 C C . PHE A 1 110 ? -27.914 -0.257 37.594 1.00 91.19 110 PHE A C 1
ATOM 894 O O . PHE A 1 110 ? -28.969 0.262 37.957 1.00 91.19 110 PHE A O 1
ATOM 901 N N . ILE A 1 111 ? -27.479 -1.411 38.106 1.00 91.25 111 ILE A N 1
ATOM 902 C CA . ILE A 1 111 ? -28.225 -2.173 39.116 1.00 91.25 111 ILE A CA 1
ATOM 903 C C . ILE A 1 111 ? -28.375 -1.352 40.406 1.00 91.25 111 ILE A C 1
ATOM 905 O O . ILE A 1 111 ? -29.467 -1.298 40.970 1.00 91.25 111 ILE A O 1
ATOM 909 N N . GLY A 1 112 ? -27.320 -0.658 40.847 1.00 92.12 112 GLY A N 1
ATOM 910 C CA . GLY A 1 112 ? -27.367 0.210 42.027 1.00 92.12 112 GLY A CA 1
ATOM 911 C C . GLY A 1 112 ? -28.380 1.352 41.898 1.00 92.12 112 GLY A C 1
ATOM 912 O O . GLY A 1 112 ? -29.152 1.595 42.826 1.00 92.12 112 GLY A O 1
ATOM 913 N N . LEU A 1 113 ? -28.434 2.009 40.735 1.00 92.56 113 LEU A N 1
ATOM 914 C CA . LEU A 1 113 ? -29.418 3.059 40.452 1.00 92.56 113 LEU A CA 1
ATOM 915 C C . LEU A 1 113 ? -30.853 2.527 40.469 1.00 92.56 113 LEU A C 1
ATOM 917 O O . LEU A 1 113 ? -31.728 3.147 41.070 1.00 92.56 113 LEU A O 1
ATOM 921 N N . VAL A 1 114 ? -31.095 1.368 39.853 1.00 91.44 114 VAL A N 1
ATOM 922 C CA . VAL A 1 114 ? -32.426 0.745 39.835 1.00 91.44 114 VAL A CA 1
ATOM 923 C C . VAL A 1 114 ? -32.877 0.383 41.251 1.00 91.44 114 VAL A C 1
ATOM 925 O O . VAL A 1 114 ? -34.007 0.693 41.625 1.00 91.44 114 VAL A O 1
ATOM 928 N N . VAL A 1 115 ? -31.999 -0.208 42.067 1.00 90.50 115 VAL A N 1
ATOM 929 C CA . VAL A 1 115 ? -32.315 -0.546 43.465 1.00 90.50 115 VAL A CA 1
ATOM 930 C C . VAL A 1 115 ? -32.615 0.709 44.283 1.00 90.50 115 VAL A C 1
ATOM 932 O O . VAL A 1 115 ? -33.581 0.716 45.041 1.00 90.50 115 VAL A O 1
ATOM 935 N N . LEU A 1 116 ? -31.843 1.784 44.104 1.00 90.75 116 LEU A N 1
ATOM 936 C CA . LEU A 1 116 ? -32.069 3.052 44.799 1.00 90.75 116 LEU A CA 1
ATOM 937 C C . LEU A 1 116 ? -33.429 3.660 44.435 1.00 90.75 116 LEU A C 1
ATOM 939 O O . LEU A 1 116 ? -34.174 4.064 45.325 1.00 90.75 116 LEU A O 1
ATOM 943 N N . VAL A 1 117 ? -33.791 3.664 43.149 1.00 88.69 117 VAL A N 1
ATOM 944 C CA . VAL A 1 117 ? -35.101 4.149 42.689 1.00 88.69 117 VAL A CA 1
ATOM 945 C C . VAL A 1 117 ? -36.236 3.296 43.258 1.00 88.69 117 VAL A C 1
ATOM 947 O O . VAL A 1 117 ? -37.208 3.846 43.772 1.00 88.69 117 VAL A O 1
ATOM 950 N N . VAL A 1 118 ? -36.114 1.966 43.231 1.00 86.31 118 VAL A N 1
ATOM 951 C CA . VAL A 1 118 ? -37.119 1.056 43.812 1.00 86.31 118 VAL A CA 1
ATOM 952 C C . VAL A 1 118 ? -37.252 1.263 45.323 1.00 86.31 118 VAL A C 1
ATOM 954 O O . VAL A 1 118 ? -38.365 1.254 45.843 1.00 86.31 118 VAL A O 1
ATOM 957 N N . MET A 1 119 ? -36.148 1.509 46.029 1.00 85.69 119 MET A N 1
ATOM 958 C CA . MET A 1 119 ? -36.154 1.788 47.466 1.00 85.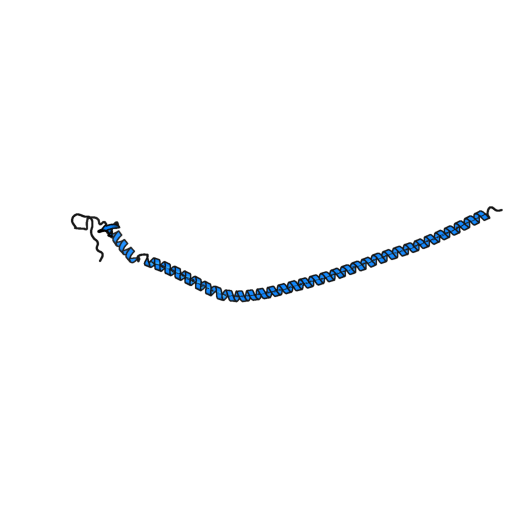69 119 MET A CA 1
ATOM 959 C C . MET A 1 119 ? -36.840 3.127 47.778 1.00 85.69 119 MET A C 1
ATOM 961 O O . MET A 1 119 ? -37.698 3.189 48.657 1.00 85.69 119 MET A O 1
ATOM 965 N N . CYS A 1 120 ? -36.553 4.177 47.002 1.00 85.12 120 CYS A N 1
ATOM 966 C CA . CYS A 1 120 ? -37.257 5.455 47.106 1.00 85.12 120 CYS A CA 1
ATOM 967 C C . CYS A 1 120 ? -38.761 5.308 46.842 1.00 85.12 120 CYS A C 1
ATOM 969 O O . CYS A 1 120 ? -39.561 5.881 47.577 1.00 85.12 120 CYS A O 1
ATOM 971 N N . LEU A 1 121 ? -39.158 4.518 45.840 1.00 84.19 121 LEU A N 1
ATOM 972 C CA . LEU A 1 121 ? -40.568 4.223 45.582 1.00 84.19 121 LEU A CA 1
ATOM 973 C C . LEU A 1 121 ? -41.201 3.451 46.742 1.00 84.19 121 LEU A C 1
ATOM 975 O O . LEU A 1 121 ? -42.320 3.765 47.120 1.00 84.19 121 LEU A O 1
ATOM 979 N N . TYR A 1 122 ? -40.495 2.498 47.349 1.00 78.44 122 TYR A N 1
ATOM 980 C CA . TYR A 1 122 ? -40.996 1.760 48.510 1.00 78.44 122 TYR A CA 1
ATOM 981 C C . TYR A 1 122 ? -41.191 2.647 49.751 1.00 78.44 122 TYR A C 1
ATOM 983 O O . TYR A 1 122 ? -42.143 2.447 50.495 1.00 78.44 122 TYR A O 1
ATOM 991 N N . LEU A 1 123 ? -40.316 3.632 49.978 1.00 77.31 123 LEU A N 1
ATOM 992 C CA . LEU A 1 123 ? -40.469 4.582 51.086 1.00 77.31 123 LEU A CA 1
ATOM 993 C C . LEU A 1 123 ? -41.531 5.656 50.822 1.00 77.31 123 LEU A C 1
ATOM 995 O O . LEU A 1 123 ? -42.145 6.146 51.766 1.00 77.31 123 LEU A O 1
ATOM 999 N N . PHE A 1 124 ? -41.718 6.058 49.563 1.00 69.44 124 PHE A N 1
ATOM 1000 C CA . PHE A 1 124 ? -42.643 7.134 49.199 1.00 69.44 124 PHE A CA 1
ATOM 1001 C C . PHE A 1 124 ? -44.062 6.627 48.889 1.00 69.44 124 PHE A C 1
ATOM 1003 O O . PHE A 1 124 ? -45.030 7.372 49.037 1.00 69.44 124 PHE A O 1
ATOM 1010 N N . ILE A 1 125 ? -44.210 5.363 48.481 1.00 66.50 125 ILE A N 1
ATOM 1011 C CA . ILE A 1 125 ? -45.507 4.705 48.298 1.00 66.50 125 ILE A CA 1
ATOM 1012 C C . ILE A 1 125 ? -45.914 4.092 49.646 1.00 66.50 125 ILE A C 1
ATOM 1014 O O . ILE A 1 125 ? -45.205 3.213 50.136 1.00 66.50 125 ILE A O 1
ATOM 1018 N N . PRO A 1 126 ? -47.047 4.497 50.255 1.00 56.12 126 PRO A N 1
ATOM 1019 C CA . PRO A 1 126 ? -47.539 3.836 51.458 1.00 56.12 126 PRO A CA 1
ATOM 1020 C C . PRO A 1 126 ? -47.731 2.345 51.171 1.00 56.12 126 PRO A C 1
ATOM 1022 O O . PRO A 1 126 ? -48.247 1.966 50.117 1.00 56.12 126 PRO A O 1
ATOM 1025 N N . SER A 1 127 ? -47.268 1.498 52.092 1.00 59.38 127 SER A N 1
ATOM 1026 C CA . SER A 1 127 ? -47.281 0.045 51.923 1.00 59.38 127 SER A CA 1
ATOM 1027 C C . SER A 1 127 ? -48.677 -0.466 51.520 1.00 59.38 127 SER A C 1
ATOM 1029 O O . SER A 1 127 ? -49.707 0.071 51.937 1.00 59.38 127 SER A O 1
ATOM 1031 N N . TRP A 1 128 ? -48.733 -1.513 50.688 1.00 55.28 128 TRP A N 1
ATOM 1032 C CA . TRP A 1 128 ? -49.991 -2.058 50.150 1.00 55.28 128 TRP A CA 1
ATOM 1033 C C . TRP A 1 128 ? -51.026 -2.435 51.226 1.00 55.28 128 TRP A C 1
ATOM 1035 O O . TRP A 1 128 ? -52.220 -2.485 50.920 1.00 55.28 128 TRP A O 1
ATOM 1045 N N . ASP A 1 129 ? -50.597 -2.685 52.466 1.00 57.53 129 ASP A N 1
ATOM 1046 C CA . ASP A 1 129 ? -51.485 -2.992 53.589 1.00 57.53 129 ASP A CA 1
ATOM 1047 C C . ASP A 1 129 ? -52.297 -1.775 54.050 1.00 57.53 129 ASP A C 1
ATOM 1049 O O . ASP A 1 129 ? -53.512 -1.877 54.233 1.00 57.53 129 ASP A O 1
ATOM 1053 N N . GLU A 1 130 ? -51.685 -0.590 54.116 1.00 59.06 130 GLU A N 1
ATOM 1054 C CA . GLU A 1 130 ? -52.404 0.639 54.469 1.00 59.06 130 GLU A CA 1
ATOM 1055 C C . GLU A 1 130 ? -53.421 1.032 53.388 1.00 59.06 130 GLU A C 1
ATOM 1057 O O . GLU A 1 130 ? -54.511 1.527 53.688 1.00 59.06 130 GLU A O 1
ATOM 1062 N N . ILE A 1 131 ? -53.101 0.769 52.117 1.00 57.78 131 ILE A N 1
ATOM 1063 C CA . ILE A 1 131 ? -53.995 1.049 50.987 1.00 57.78 131 ILE A CA 1
ATOM 1064 C C . ILE A 1 131 ? -55.213 0.116 51.022 1.00 57.78 131 ILE A C 1
ATOM 1066 O O . ILE A 1 131 ? -56.338 0.572 50.804 1.00 57.78 131 ILE A O 1
ATOM 1070 N N . LYS A 1 132 ? -55.028 -1.176 51.329 1.00 56.34 132 LYS A N 1
ATOM 1071 C CA . LYS A 1 132 ? -56.135 -2.142 51.450 1.00 56.34 132 LYS A CA 1
ATOM 1072 C C . LYS A 1 132 ? -57.042 -1.826 52.632 1.00 56.34 132 LYS A C 1
ATOM 1074 O O . LYS A 1 132 ? -58.263 -1.864 52.475 1.00 56.34 132 LYS A O 1
ATOM 1079 N N . GLN A 1 133 ? -56.467 -1.461 53.777 1.00 57.25 133 GLN A N 1
ATOM 1080 C CA . GLN A 1 133 ? -57.236 -1.110 54.968 1.00 57.25 133 GLN A CA 1
ATOM 1081 C C . GLN A 1 133 ? -58.077 0.154 54.724 1.00 57.25 133 GLN A C 1
ATOM 1083 O O . GLN A 1 133 ? -59.270 0.170 55.031 1.00 57.25 133 GLN A O 1
ATOM 1088 N N . ARG A 1 134 ? -57.512 1.169 54.050 1.00 57.94 134 ARG A N 1
ATOM 1089 C CA . ARG A 1 134 ? -58.258 2.370 53.627 1.00 57.94 134 ARG A CA 1
ATOM 1090 C C . ARG A 1 134 ? -59.345 2.066 52.588 1.00 57.94 134 ARG A C 1
ATOM 1092 O O . ARG A 1 134 ? -60.425 2.642 52.679 1.00 57.94 134 ARG A O 1
ATOM 1099 N N . ARG A 1 135 ? -59.114 1.139 51.646 1.00 56.50 135 ARG A N 1
ATOM 1100 C CA . ARG A 1 135 ? -60.119 0.733 50.640 1.00 56.50 135 ARG A CA 1
ATOM 1101 C C . ARG A 1 135 ? -61.298 -0.029 51.249 1.00 56.50 135 ARG A C 1
ATOM 1103 O O . ARG A 1 135 ? -62.439 0.275 50.924 1.00 56.50 135 ARG A O 1
ATOM 1110 N N . GLN A 1 136 ? -61.036 -0.954 52.173 1.00 55.50 136 GLN A N 1
ATOM 1111 C CA . GLN A 1 136 ? -62.089 -1.716 52.855 1.00 55.50 136 GLN A CA 1
ATOM 1112 C C . GLN A 1 136 ? -62.948 -0.838 53.771 1.00 55.50 136 GLN A C 1
ATOM 1114 O O . GLN A 1 136 ? -64.154 -1.051 53.867 1.00 55.50 136 GLN A O 1
ATOM 1119 N N . LEU A 1 137 ? -62.356 0.162 54.428 1.00 56.22 137 LEU A N 1
ATOM 1120 C CA . LEU A 1 137 ? -63.102 1.154 55.207 1.00 56.22 137 LEU A CA 1
ATOM 1121 C C . LEU A 1 137 ? -63.938 2.088 54.314 1.00 56.22 137 LEU A C 1
ATOM 1123 O O . LEU A 1 137 ? -65.072 2.400 54.676 1.00 56.22 137 LEU A O 1
ATOM 1127 N N . ALA A 1 138 ? -63.425 2.491 53.146 1.00 54.47 138 ALA A N 1
ATOM 1128 C CA . ALA A 1 138 ? -64.146 3.343 52.198 1.00 54.47 138 ALA A CA 1
ATOM 1129 C C . ALA A 1 138 ? -65.341 2.630 51.534 1.00 54.47 138 ALA A C 1
ATOM 1131 O O . ALA A 1 138 ? -66.419 3.215 51.448 1.00 54.47 138 ALA A O 1
ATOM 1132 N N . GLU A 1 139 ? -65.193 1.363 51.128 1.00 54.34 139 GLU A N 1
ATOM 1133 C CA . GLU A 1 139 ? -66.285 0.583 50.520 1.00 54.34 139 GLU A CA 1
ATOM 1134 C C . GLU A 1 139 ? -67.365 0.186 51.533 1.00 54.34 139 GLU A C 1
ATOM 1136 O O . GLU A 1 139 ? -68.549 0.207 51.202 1.00 54.34 139 GLU A O 1
ATOM 1141 N N . ARG A 1 140 ? -66.997 -0.137 52.783 1.00 49.41 140 ARG A N 1
ATOM 1142 C CA . ARG A 1 140 ? -67.980 -0.602 53.779 1.00 49.41 140 ARG A CA 1
ATOM 1143 C C . ARG A 1 140 ? -68.920 0.500 54.279 1.00 49.41 140 ARG A C 1
ATOM 1145 O O . ARG A 1 140 ? -69.997 0.190 54.778 1.00 49.41 140 ARG A O 1
ATOM 1152 N N . TYR A 1 141 ? -68.520 1.764 54.157 1.00 50.38 141 TYR A N 1
ATOM 1153 C CA . TYR A 1 141 ? -69.294 2.905 54.652 1.00 50.38 141 TYR A CA 1
ATOM 1154 C C . TYR A 1 141 ? -69.607 3.962 53.578 1.00 50.38 141 TYR A C 1
ATOM 1156 O O . TYR A 1 141 ? -70.201 4.986 53.906 1.00 50.38 141 TYR A O 1
ATOM 1164 N N . ASN A 1 142 ? -69.234 3.728 52.313 1.00 44.78 142 ASN A N 1
ATOM 1165 C CA . ASN A 1 142 ? -69.456 4.632 51.177 1.00 44.78 142 ASN A CA 1
ATOM 1166 C C . ASN A 1 142 ? -69.089 6.097 51.495 1.00 44.78 142 ASN A C 1
ATOM 1168 O O . ASN A 1 142 ? -69.866 7.024 51.268 1.00 44.78 142 ASN A O 1
ATOM 1172 N N . MET A 1 143 ? -67.933 6.287 52.138 1.00 53.31 143 MET A N 1
ATOM 1173 C CA . MET A 1 143 ? -67.585 7.565 52.752 1.00 53.31 143 MET A CA 1
ATOM 1174 C C . MET A 1 143 ? -66.737 8.427 51.823 1.00 53.31 143 MET A C 1
ATOM 1176 O O . MET A 1 143 ? -65.630 8.049 51.440 1.00 53.31 143 MET A O 1
ATOM 1180 N N . GLU A 1 144 ? -67.234 9.623 51.526 1.00 44.19 144 GLU A N 1
ATOM 1181 C CA . GLU A 1 144 ? -66.481 10.683 50.863 1.00 44.19 144 GLU A CA 1
ATOM 1182 C C . GLU A 1 144 ? -65.525 11.318 51.890 1.00 44.19 144 GLU A C 1
ATOM 1184 O O . GLU A 1 144 ? -65.956 11.913 52.884 1.00 44.19 144 GLU A O 1
ATOM 1189 N N . VAL A 1 145 ? -64.217 11.113 51.710 1.00 54.94 145 VAL A N 1
ATOM 1190 C CA . VAL A 1 145 ? -63.184 11.645 52.613 1.00 54.94 145 VAL A CA 1
ATOM 1191 C C . VAL A 1 145 ? -62.796 13.036 52.131 1.00 54.94 145 VAL A C 1
ATOM 1193 O O . VAL A 1 145 ? -62.262 13.188 51.034 1.00 54.94 145 VAL A O 1
ATOM 1196 N N . GLN A 1 146 ? -63.041 14.050 52.959 1.00 50.94 146 GLN A N 1
ATOM 1197 C CA . GLN A 1 146 ? -62.715 15.441 52.660 1.00 50.94 146 GLN A CA 1
ATOM 1198 C C . GLN A 1 146 ? -61.788 15.998 53.746 1.00 50.94 146 GLN A C 1
ATOM 1200 O O . GLN A 1 146 ? -61.935 15.705 54.931 1.00 50.94 146 GLN A O 1
ATOM 1205 N N . MET A 1 147 ? -60.794 16.794 53.359 1.00 53.91 147 MET A N 1
ATOM 1206 C CA . MET A 1 147 ? -59.936 17.488 54.324 1.00 53.91 147 MET A CA 1
ATOM 1207 C C . MET A 1 147 ? -60.760 18.592 54.997 1.00 53.91 147 MET A C 1
ATOM 1209 O O . MET A 1 147 ? -61.317 19.445 54.304 1.00 53.91 147 MET A O 1
ATOM 1213 N N . CYS A 1 148 ? -60.854 18.594 56.328 1.00 55.22 148 CYS A N 1
ATOM 1214 C CA . CYS A 1 148 ? -61.494 19.685 57.062 1.00 55.22 148 CYS A CA 1
ATOM 1215 C C . CYS A 1 148 ? -60.524 20.326 58.052 1.00 55.22 148 CYS A C 1
ATOM 1217 O O . CYS A 1 148 ? -59.659 19.685 58.653 1.00 55.22 148 CYS A O 1
ATOM 1219 N N . LEU A 1 149 ? -60.701 21.630 58.229 1.00 51.53 149 LEU A N 1
ATOM 1220 C CA . LEU A 1 149 ? -59.906 22.454 59.123 1.00 51.53 149 LEU A CA 1
ATOM 1221 C C . LEU A 1 149 ? -60.581 22.485 60.496 1.00 51.53 149 LEU A C 1
ATOM 1223 O O . LEU A 1 149 ? -61.603 23.142 60.685 1.00 51.53 149 LEU A O 1
ATOM 1227 N N . VAL A 1 150 ? -60.012 21.759 61.459 1.00 55.81 150 VAL A N 1
ATOM 1228 C CA . VAL A 1 150 ? -60.506 21.720 62.843 1.00 55.81 150 VAL A CA 1
ATOM 1229 C C . VAL A 1 150 ? -59.429 22.310 63.743 1.00 55.81 150 VAL A C 1
ATOM 1231 O O . VAL A 1 150 ? -58.324 21.776 63.830 1.00 55.81 150 VAL A O 1
ATOM 1234 N N . ASN A 1 151 ? -59.737 23.430 64.403 1.00 48.31 151 ASN A N 1
ATOM 1235 C CA . ASN A 1 151 ? -58.799 24.162 65.265 1.00 48.31 151 ASN A CA 1
ATOM 1236 C C . ASN A 1 151 ? -57.452 24.480 64.579 1.00 48.31 151 ASN A C 1
ATOM 1238 O O . ASN A 1 151 ? -56.385 24.275 65.156 1.00 48.31 151 ASN A O 1
ATOM 1242 N N . GLY A 1 152 ? -57.499 24.950 63.326 1.00 58.72 152 GLY A N 1
ATOM 1243 C CA . GLY A 1 152 ? -56.316 25.424 62.595 1.00 58.72 152 GLY A CA 1
ATOM 1244 C C . GLY A 1 152 ? -55.376 24.332 62.069 1.00 58.72 152 GLY A C 1
ATOM 1245 O O . GLY A 1 152 ? -54.300 24.660 61.580 1.00 58.72 152 GLY A O 1
ATOM 1246 N N . LYS A 1 153 ? -55.749 23.049 62.162 1.00 47.06 153 LYS A N 1
ATOM 1247 C CA . LYS A 1 153 ? -54.982 21.928 61.598 1.00 47.06 153 LYS A CA 1
ATOM 1248 C C . LYS A 1 153 ? -55.850 21.136 60.623 1.00 47.06 153 LYS A C 1
ATOM 1250 O O . LYS A 1 153 ? -56.994 20.810 60.944 1.00 47.06 153 LYS A O 1
ATOM 1255 N N . GLU A 1 154 ? -55.304 20.835 59.447 1.00 53.56 154 GLU A N 1
ATOM 1256 C CA . GLU A 1 154 ? -55.968 20.003 58.442 1.00 53.56 154 GLU A CA 1
ATOM 1257 C C . GLU A 1 154 ? -55.996 18.553 58.921 1.00 53.56 154 GLU A C 1
ATOM 1259 O O . GLU A 1 154 ? -54.954 17.933 59.150 1.00 53.56 154 GLU A O 1
ATOM 1264 N N . LYS A 1 155 ? -57.201 18.022 59.123 1.00 56.25 155 LYS A N 1
ATOM 1265 C CA . LYS A 1 155 ? -57.415 16.618 59.471 1.00 56.25 155 LYS A CA 1
ATOM 1266 C C . LYS A 1 155 ? -58.364 15.988 58.448 1.00 56.25 155 LYS A C 1
ATOM 1268 O O . LYS A 1 155 ? -59.293 16.659 57.993 1.00 56.25 155 LYS A O 1
ATOM 1273 N N . PRO A 1 156 ? -58.156 14.713 58.074 1.00 56.53 156 PRO A N 1
ATOM 1274 C CA . PRO A 1 156 ? -59.083 14.013 57.197 1.00 56.53 156 PRO A CA 1
ATOM 1275 C C . PRO A 1 156 ? -60.406 13.813 57.942 1.00 56.53 156 PRO A C 1
ATOM 1277 O O . PRO A 1 156 ? -60.451 13.141 58.972 1.00 56.53 156 PRO A O 1
ATOM 1280 N N . CYS A 1 157 ? -61.475 14.420 57.438 1.00 54.22 157 CYS A N 1
ATOM 1281 C CA . CYS A 1 157 ? -62.815 14.290 57.984 1.00 54.22 157 CYS A CA 1
ATOM 1282 C C . CYS A 1 157 ? -63.687 13.479 57.032 1.00 54.22 157 CYS A C 1
ATOM 1284 O O . CYS A 1 157 ? -63.515 13.470 55.814 1.00 54.22 157 CYS A O 1
ATOM 1286 N N . VAL A 1 158 ? -64.613 12.740 57.623 1.00 54.12 158 VAL A N 1
ATOM 1287 C CA . VAL A 1 158 ? -65.388 11.731 56.918 1.00 54.12 158 VAL A CA 1
ATOM 1288 C C . VAL A 1 158 ? -66.862 12.022 57.157 1.00 54.12 158 VAL A C 1
ATOM 1290 O O . VAL A 1 158 ? -67.278 12.184 58.306 1.00 54.12 158 VAL A O 1
ATOM 1293 N N . ARG A 1 159 ? -67.654 12.139 56.086 1.00 45.31 159 ARG A N 1
ATOM 1294 C CA . ARG A 1 159 ? -69.091 12.430 56.185 1.00 45.31 159 ARG A CA 1
ATOM 1295 C C . ARG A 1 159 ? -69.864 11.118 56.326 1.00 45.31 159 ARG A C 1
ATOM 1297 O O . ARG A 1 159 ? -69.971 10.360 55.369 1.00 45.31 159 ARG A O 1
ATOM 1304 N N . ILE A 1 160 ? -70.393 10.847 57.519 1.00 50.66 160 ILE A N 1
ATOM 1305 C CA . ILE A 1 160 ? -71.160 9.626 57.814 1.00 50.66 160 ILE A CA 1
ATOM 1306 C C . ILE A 1 160 ? -72.656 9.957 57.728 1.00 50.66 160 ILE A C 1
ATOM 1308 O O . ILE A 1 160 ? -73.110 10.945 58.306 1.00 50.66 160 ILE A O 1
ATOM 1312 N N . MET A 1 161 ? -73.437 9.159 56.992 1.00 45.84 161 MET A N 1
ATOM 1313 C CA . MET A 1 161 ? -74.895 9.324 56.937 1.00 45.84 161 MET A CA 1
ATOM 1314 C C . MET A 1 161 ? -75.528 9.046 58.315 1.00 45.84 161 MET A C 1
ATOM 1316 O O . MET A 1 161 ? -75.101 8.162 59.055 1.00 45.84 161 MET A O 1
ATOM 1320 N N . ARG A 1 162 ? -76.538 9.858 58.653 1.00 47.19 162 ARG A N 1
ATOM 1321 C CA . ARG A 1 162 ? -77.084 10.179 59.993 1.00 47.19 162 ARG A CA 1
ATOM 1322 C C . ARG A 1 162 ? -77.515 9.031 60.921 1.00 47.19 162 ARG A C 1
ATOM 1324 O O . ARG A 1 162 ? -77.894 9.292 62.055 1.00 47.19 162 ARG A O 1
ATOM 1331 N N . ASN A 1 163 ? -77.496 7.778 60.496 1.00 46.34 163 ASN A N 1
ATOM 1332 C CA . ASN A 1 163 ? -78.189 6.678 61.166 1.00 46.34 163 ASN A CA 1
ATOM 1333 C C . ASN A 1 163 ? -77.322 5.837 62.126 1.00 46.34 163 ASN A C 1
ATOM 1335 O O . ASN A 1 163 ? -77.827 4.856 62.665 1.00 46.34 163 ASN A O 1
ATOM 1339 N N . GLN A 1 164 ? -76.066 6.216 62.400 1.00 45.69 164 GLN A N 1
ATOM 1340 C CA . GLN A 1 164 ? -75.222 5.521 63.398 1.00 45.69 164 GLN A CA 1
ATOM 1341 C C . GLN A 1 164 ? -74.551 6.426 64.451 1.00 45.69 164 GLN A C 1
ATOM 1343 O O . GLN A 1 164 ? -73.767 5.944 65.263 1.00 45.69 164 GLN A O 1
ATOM 1348 N N . CYS A 1 165 ? -74.884 7.719 64.501 1.00 50.19 165 CYS A N 1
ATOM 1349 C CA . CYS A 1 165 ? -74.276 8.677 65.430 1.00 50.19 165 CYS A CA 1
ATOM 1350 C C . CYS A 1 165 ? -75.345 9.318 66.321 1.00 50.19 165 CYS A C 1
ATOM 1352 O O . CYS A 1 165 ? -75.994 10.282 65.927 1.00 50.19 165 CYS A O 1
ATOM 1354 N N . ASN A 1 166 ? -75.539 8.786 67.531 1.00 46.72 166 ASN A N 1
ATOM 1355 C CA . ASN A 1 166 ? -76.515 9.308 68.492 1.00 46.72 166 ASN A CA 1
ATOM 1356 C C . ASN A 1 166 ? -75.921 10.440 69.353 1.00 46.72 166 ASN A C 1
ATOM 1358 O O . ASN A 1 166 ? -75.883 10.352 70.578 1.00 46.72 166 ASN A O 1
ATOM 1362 N N . TYR A 1 167 ? -75.425 11.495 68.704 1.00 48.09 167 TYR A N 1
ATOM 1363 C CA . TYR A 1 167 ? -75.084 12.757 69.361 1.00 48.09 167 TYR A CA 1
ATOM 1364 C C . TYR A 1 167 ? -75.966 13.851 68.771 1.00 48.09 167 TYR A C 1
ATOM 1366 O O . TYR A 1 167 ? -75.941 14.108 67.569 1.00 48.09 167 TYR A O 1
ATOM 1374 N N . GLY A 1 168 ? -76.789 14.460 69.624 1.00 42.69 168 GLY A N 1
ATOM 1375 C CA . GLY A 1 168 ? -77.796 15.438 69.234 1.00 42.69 168 GLY A CA 1
ATOM 1376 C C . GLY A 1 168 ? -77.256 16.525 68.302 1.00 42.69 168 GLY A C 1
ATOM 1377 O O . GLY A 1 168 ? -76.500 17.402 68.711 1.00 42.69 168 GLY A O 1
ATOM 1378 N N . GLY A 1 169 ? -77.713 16.484 67.051 1.00 45.53 169 GLY A N 1
ATOM 1379 C CA . GLY A 1 169 ? -77.910 17.676 66.233 1.00 45.53 169 GLY A CA 1
ATOM 1380 C C . GLY A 1 169 ? -76.806 18.100 65.267 1.00 45.53 169 GLY A C 1
ATOM 1381 O O . GLY A 1 169 ? -77.029 19.102 64.591 1.00 45.53 169 GLY A O 1
ATOM 1382 N N . ARG A 1 170 ? -75.665 17.404 65.127 1.00 46.03 170 ARG A N 1
ATOM 1383 C CA . ARG A 1 170 ? -74.692 17.698 64.047 1.00 46.03 170 ARG A CA 1
ATOM 1384 C C . ARG A 1 170 ? -74.023 16.435 63.491 1.00 46.03 170 ARG A C 1
ATOM 1386 O O . ARG A 1 170 ? -73.569 15.586 64.245 1.00 46.03 170 ARG A O 1
ATOM 1393 N N . ASP A 1 171 ? -73.949 16.372 62.160 1.00 49.91 171 ASP A N 1
ATOM 1394 C CA . ASP A 1 171 ? -73.631 15.218 61.290 1.00 49.91 171 ASP A CA 1
ATOM 1395 C C . ASP A 1 171 ? -72.168 14.731 61.317 1.00 49.91 171 ASP A C 1
ATOM 1397 O O . ASP A 1 171 ? -71.634 14.286 60.301 1.00 49.91 171 ASP A O 1
ATOM 1401 N N . LEU A 1 172 ? -71.479 14.854 62.450 1.00 51.53 172 LEU A N 1
ATOM 1402 C CA . LEU A 1 172 ? -70.050 14.570 62.558 1.00 51.53 172 LEU A CA 1
ATOM 1403 C C . LEU A 1 172 ? -69.787 13.649 63.752 1.00 51.53 172 LEU A C 1
ATOM 1405 O O . LEU A 1 172 ? -69.916 14.054 64.905 1.00 51.53 172 LEU A O 1
ATOM 1409 N N . CYS A 1 173 ? -69.380 12.415 63.458 1.00 53.31 173 CYS A N 1
ATOM 1410 C CA . CYS A 1 173 ? -68.772 11.501 64.422 1.00 53.31 173 CYS A CA 1
ATOM 1411 C C . CYS A 1 173 ? -67.248 11.608 64.321 1.00 53.31 173 CYS A C 1
ATOM 1413 O O . CYS A 1 173 ? -66.687 11.563 63.226 1.00 53.31 173 CYS A O 1
ATOM 1415 N N . VAL A 1 174 ? -66.571 11.718 65.464 1.00 45.41 174 VAL A N 1
ATOM 1416 C CA . VAL A 1 174 ? -65.110 11.619 65.527 1.00 45.41 174 VAL A CA 1
ATOM 1417 C C . VAL A 1 174 ? -64.752 10.137 65.514 1.00 45.41 174 VAL A C 1
ATOM 1419 O O . VAL A 1 174 ? -65.020 9.428 66.479 1.00 45.41 174 VAL A O 1
ATOM 1422 N N . ILE A 1 175 ? -64.178 9.661 64.410 1.00 50.16 175 ILE A N 1
ATOM 1423 C CA . ILE A 1 175 ? -63.508 8.359 64.381 1.00 50.16 175 ILE A CA 1
ATOM 1424 C C . ILE A 1 175 ? -62.118 8.595 64.971 1.00 50.16 175 ILE A C 1
ATOM 1426 O O . ILE A 1 175 ? -61.294 9.262 64.348 1.00 50.16 175 ILE A O 1
ATOM 1430 N N . ASP A 1 176 ? -61.890 8.098 66.184 1.00 35.19 176 ASP A N 1
ATOM 1431 C CA . ASP A 1 176 ? -60.570 8.045 66.814 1.00 35.19 176 ASP A CA 1
ATOM 1432 C C . ASP A 1 176 ? -59.952 6.671 66.501 1.00 35.19 176 ASP A C 1
ATOM 1434 O O . ASP A 1 176 ? -60.424 5.662 67.036 1.00 35.19 176 ASP A O 1
ATOM 1438 N N . PRO A 1 177 ? -58.985 6.568 65.570 1.00 41.72 177 PRO A N 1
ATOM 1439 C CA . PRO A 1 177 ? -58.291 5.315 65.335 1.00 41.72 177 PRO A CA 1
ATOM 1440 C C . PRO A 1 177 ? -57.256 5.122 66.448 1.00 41.72 177 PRO A C 1
ATOM 1442 O O . PRO A 1 177 ? -56.229 5.801 66.474 1.00 41.72 177 PRO A O 1
ATOM 1445 N N . LYS A 1 178 ? -57.540 4.200 67.367 1.00 36.28 178 LYS A N 1
ATOM 1446 C CA . LYS A 1 178 ? -56.525 3.624 68.250 1.00 36.28 178 LYS A CA 1
ATOM 1447 C C . LYS A 1 178 ? -55.772 2.511 67.533 1.00 36.28 178 LYS A C 1
ATOM 1449 O O . LYS A 1 178 ? -56.437 1.768 66.775 1.00 36.28 178 LYS A O 1
#

Secondary structure (DSSP, 8-state):
--SSHHHHHHHHHHHHHHHHHHHHHHHHHHHHHHHHHHHHHHHHHHHHHHHHHHHHHHHHHHHHHHHHHHHHHHHHHHHHHHHHHHHHHHHHHHHHHHHHHHHHHHHHHHHHHHHHHHHHHHHHSPPHHHHHHHHHHHHHHT--EEEEEETTEEEEEE---TTS--STT-S-------

Mean predicted aligned error: 21.89 Å

Solvent-accessible surface area (backbone atoms only — not comparable to full-atom values): 10290 Å² total; per-residue (Å²): 144,76,75,63,65,61,53,53,52,53,50,51,54,52,52,51,51,52,49,53,52,52,51,52,53,51,49,53,51,53,54,50,53,51,50,52,55,50,52,54,53,50,54,52,50,51,50,54,52,51,49,51,54,50,49,54,54,48,53,52,51,51,52,53,51,51,51,53,51,48,54,53,50,52,56,49,50,52,53,51,51,53,50,51,51,51,48,52,57,47,46,67,53,44,55,70,58,46,52,61,53,52,52,52,53,53,50,54,52,53,53,51,52,52,52,50,53,53,49,51,48,57,75,70,42,79,56,72,65,61,54,50,55,52,49,55,56,34,67,75,64,72,44,61,76,44,81,39,77,58,95,89,40,83,41,85,37,58,59,56,77,78,86,81,59,97,53,96,88,58,75,67,71,86,84,78,88,126

Nearest PDB structures (foldseek):
  8gxu-assembly1_G  TM=4.333E-01  e=9.252E+00  Thermus thermophilus HB8
  8wjn-assembly1_A  TM=2.188E-01  e=6.573E+00  Saccharomyces cerevisiae S288C

pLDDT: mean 71.18, std 15.9, range [35.19, 92.75]

Sequence (178 aa):
MSNQNDLDDQLYILLASMKEYREAIADDKKRLEQFYRSVDKNSSKNSIVSLNRSKNAIDARFSDSLSNAHARLEQSAKLLDEKTKILNQTANRLDRNFDNRFLILYSSIFIGLVVLVVMCLYLFIPSWDEIKQRRQLAERYNMEVQMCLVNGKEKPCVRIMRNQCNYGGRDLCVIDPK

Radius of gyration: 65.89 Å; Cα contacts (8 Å, |Δi|>4): 41; chains: 1; bounding box: 124×35×172 Å

Organism: Acinetobacter baumannii (strain SDF) (NCBI:txid509170)